Protein AF-A0A966FPT3-F1 (afdb_monomer)

Nearest PDB structures (foldseek):
  4me4-assembly1_B  TM=8.858E-01  e=1.947E-10  Persephonella marina EX-H1
  4r8z-assembly1_B  TM=8.891E-01  e=4.600E-09  Pseudomonas aeruginosa PAO1
  3tmc-assembly2_B  TM=8.245E-01  e=4.647E-06  Bdellovibrio bacteriovorus HD100
  5z7c-assembly1_A  TM=7.165E-01  e=2.087E-04  Vibrio cholerae O1 biovar El Tor str. N16961

Structure (mmCIF, N/CA/C/O backbone):
data_AF-A0A966FPT3-F1
#
_entry.id   AF-A0A966FPT3-F1
#
loop_
_atom_site.group_PDB
_atom_site.id
_atom_site.type_symbol
_atom_site.label_atom_id
_atom_site.label_alt_id
_atom_site.label_comp_id
_atom_site.label_asym_id
_atom_site.label_entity_id
_atom_site.label_seq_id
_atom_site.pdbx_PDB_ins_code
_atom_site.Cartn_x
_atom_site.Cartn_y
_atom_site.Cartn_z
_atom_site.occupancy
_atom_site.B_iso_or_equiv
_atom_site.auth_seq_id
_atom_site.auth_comp_id
_atom_site.auth_asym_id
_atom_site.auth_atom_id
_atom_site.pdbx_PDB_model_num
ATOM 1 N N . SER A 1 1 ? -42.191 -5.295 59.509 1.00 65.19 1 SER A N 1
ATOM 2 C CA . SER A 1 1 ? -43.176 -5.608 58.454 1.00 65.19 1 SER A CA 1
ATOM 3 C C . SER A 1 1 ? -42.427 -6.238 57.291 1.00 65.19 1 SER A C 1
ATOM 5 O O . SER A 1 1 ? -41.358 -5.714 56.989 1.00 65.19 1 SER A O 1
ATOM 7 N N . PRO A 1 2 ? -42.941 -7.311 56.663 1.00 69.31 2 PRO A N 1
ATOM 8 C CA . PRO A 1 2 ? -42.359 -7.920 55.457 1.00 69.31 2 PRO A CA 1
ATOM 9 C C . PRO A 1 2 ? -41.971 -6.881 54.392 1.00 69.31 2 PRO A C 1
ATOM 11 O O . PRO A 1 2 ? -40.894 -6.948 53.819 1.00 69.31 2 PRO A O 1
ATOM 14 N N . LEU A 1 3 ? -42.774 -5.818 54.273 1.00 69.00 3 LEU A N 1
ATOM 15 C CA . LEU A 1 3 ? -42.564 -4.699 53.352 1.00 69.00 3 LEU A CA 1
ATOM 16 C C . LEU A 1 3 ? -41.233 -3.940 53.546 1.00 69.00 3 LEU A C 1
ATOM 18 O O . LEU A 1 3 ? -40.660 -3.441 52.586 1.00 69.00 3 LEU A O 1
ATOM 22 N N . ILE A 1 4 ? -40.745 -3.830 54.788 1.00 70.69 4 ILE A N 1
ATOM 23 C CA . ILE A 1 4 ? -39.474 -3.147 55.105 1.00 70.69 4 ILE A CA 1
ATOM 24 C C . ILE A 1 4 ? -38.284 -4.055 54.754 1.00 70.69 4 ILE A C 1
ATOM 26 O O . ILE A 1 4 ? -37.237 -3.567 54.341 1.00 70.69 4 ILE A O 1
ATOM 30 N N . SER A 1 5 ? -38.456 -5.375 54.883 1.00 72.69 5 SER A N 1
ATOM 31 C CA . SER A 1 5 ? -37.445 -6.360 54.482 1.00 72.69 5 SER A CA 1
ATOM 32 C C . SER A 1 5 ? -37.239 -6.341 52.967 1.00 72.69 5 SER A C 1
ATOM 34 O O . SER A 1 5 ? -36.102 -6.248 52.515 1.00 72.69 5 SER A O 1
ATOM 36 N N . ASP A 1 6 ? -38.333 -6.323 52.198 1.00 79.44 6 ASP A N 1
ATOM 37 C CA . ASP A 1 6 ? -38.291 -6.259 50.731 1.00 79.44 6 ASP A CA 1
ATOM 38 C C . ASP A 1 6 ? -37.660 -4.951 50.224 1.00 79.44 6 ASP A C 1
ATOM 40 O O . ASP A 1 6 ? -36.920 -4.952 49.241 1.00 79.44 6 ASP A O 1
ATOM 44 N N . GLN A 1 7 ? -37.906 -3.822 50.903 1.00 83.31 7 GLN A N 1
ATOM 45 C CA . GLN A 1 7 ? -37.278 -2.539 50.559 1.00 83.31 7 GLN A CA 1
ATOM 46 C C . GLN A 1 7 ? -35.764 -2.534 50.800 1.00 83.31 7 GLN A C 1
ATOM 48 O O . GLN A 1 7 ? -35.026 -1.989 49.978 1.00 83.31 7 GLN A O 1
ATOM 53 N N . ASN A 1 8 ? -35.297 -3.147 51.890 1.00 87.88 8 ASN A N 1
ATOM 54 C CA . ASN A 1 8 ? -33.866 -3.254 52.178 1.00 87.88 8 ASN A CA 1
ATOM 55 C C . ASN A 1 8 ? -33.151 -4.151 51.158 1.00 87.88 8 ASN A C 1
ATOM 57 O O . ASN A 1 8 ? -32.086 -3.781 50.672 1.00 87.88 8 ASN A O 1
ATOM 61 N N . GLU A 1 9 ? -33.765 -5.271 50.768 1.00 89.62 9 GLU A N 1
ATOM 62 C CA . GLU A 1 9 ? -33.218 -6.152 49.729 1.00 89.62 9 GLU A CA 1
ATOM 63 C C . GLU A 1 9 ? -33.141 -5.442 48.363 1.00 89.62 9 GLU A C 1
ATOM 65 O O . GLU A 1 9 ? -32.174 -5.595 47.612 1.00 89.62 9 GLU A O 1
ATOM 70 N N . LEU A 1 10 ? -34.139 -4.610 48.039 1.00 91.44 10 LEU A N 1
ATOM 71 C CA . LEU A 1 10 ? -34.133 -3.807 46.815 1.00 91.44 10 LEU A CA 1
ATOM 72 C C . LEU A 1 10 ? -33.006 -2.760 46.821 1.00 91.44 10 LEU A C 1
ATOM 74 O O . LEU A 1 10 ? -32.342 -2.561 45.803 1.0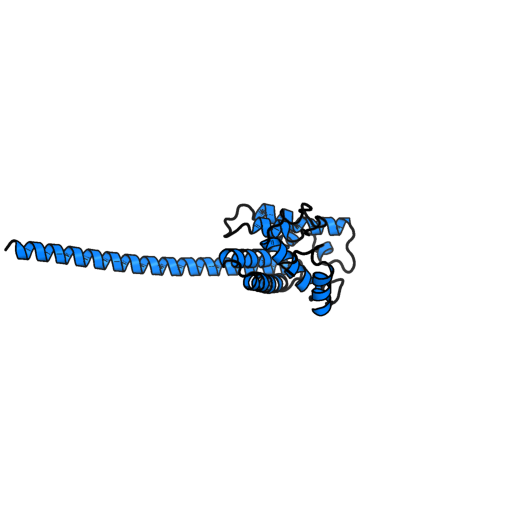0 91.44 10 LEU A O 1
ATOM 78 N N . LEU A 1 11 ? -32.782 -2.103 47.963 1.00 92.44 11 LEU A N 1
ATOM 79 C CA . LEU A 1 11 ? -31.702 -1.133 48.169 1.00 92.44 11 LEU A CA 1
ATOM 80 C C . LEU A 1 11 ? -30.317 -1.778 48.031 1.00 92.44 11 LEU A C 1
ATOM 82 O O . LEU A 1 11 ? -29.441 -1.199 47.388 1.00 92.44 11 LEU A O 1
ATOM 86 N N . GLU A 1 12 ? -30.121 -2.980 48.574 1.00 92.88 12 GLU A N 1
ATOM 87 C CA . GLU A 1 12 ? -28.879 -3.742 48.397 1.00 92.88 12 GLU A CA 1
ATOM 88 C C . GLU A 1 12 ? -28.622 -4.060 46.920 1.00 92.88 12 GLU A C 1
ATOM 90 O O . GLU A 1 12 ? -27.548 -3.743 46.406 1.00 92.88 12 GLU A O 1
ATOM 95 N N . LYS A 1 13 ? -29.630 -4.561 46.194 1.00 93.50 13 LYS A N 1
ATOM 96 C CA . LYS A 1 13 ? -29.523 -4.827 44.748 1.00 93.50 13 LYS A CA 1
ATOM 97 C C . LYS A 1 13 ? -29.207 -3.571 43.933 1.00 93.50 13 LYS A C 1
ATOM 99 O O . LYS A 1 13 ? -28.413 -3.637 42.995 1.00 93.50 13 LYS A O 1
ATOM 104 N N . ILE A 1 14 ? -29.804 -2.424 44.266 1.00 95.12 14 ILE A N 1
ATOM 105 C CA . ILE A 1 14 ? -29.500 -1.147 43.598 1.00 95.12 14 ILE A CA 1
ATOM 106 C C . ILE A 1 14 ? -28.035 -0.761 43.829 1.00 95.12 14 ILE A C 1
ATOM 108 O O . ILE A 1 14 ? -27.337 -0.450 42.864 1.00 95.12 14 ILE A O 1
ATOM 112 N N . ASN A 1 15 ? -27.541 -0.858 45.066 1.00 95.12 15 ASN A N 1
ATOM 113 C CA . ASN A 1 15 ? -26.142 -0.562 45.386 1.00 95.12 15 ASN A CA 1
ATOM 114 C C . ASN A 1 15 ? -25.166 -1.499 44.649 1.00 95.12 15 ASN A C 1
ATOM 116 O O . ASN A 1 15 ? -24.140 -1.049 44.131 1.00 95.12 15 ASN A O 1
ATOM 120 N N . GLU A 1 16 ? -25.485 -2.792 44.548 1.00 95.00 16 GLU A N 1
ATOM 121 C CA . GLU A 1 16 ? -24.691 -3.759 43.778 1.00 95.00 16 GLU A CA 1
ATOM 122 C C . GLU A 1 16 ? -24.651 -3.417 42.281 1.00 95.00 16 GLU A C 1
ATOM 124 O O . GLU A 1 16 ? -23.581 -3.446 41.659 1.00 95.00 16 GLU A O 1
ATOM 129 N N . LEU A 1 17 ? -25.795 -3.047 41.696 1.00 95.56 17 LEU A N 1
ATOM 130 C CA . LEU A 1 17 ? -25.889 -2.633 40.294 1.00 95.56 17 LEU A CA 1
ATOM 131 C C . LEU A 1 17 ? -25.111 -1.342 40.027 1.00 95.56 17 LEU A C 1
ATOM 133 O O . LEU A 1 17 ? -24.391 -1.257 39.029 1.00 95.56 17 LEU A O 1
ATOM 137 N N . GLU A 1 18 ? -25.200 -0.354 40.917 1.00 96.12 18 GLU A N 1
ATOM 138 C CA . GLU A 1 18 ? -24.423 0.883 40.821 1.00 96.12 18 GLU A CA 1
ATOM 139 C C . GLU A 1 18 ? -22.919 0.608 40.887 1.00 96.12 18 GLU A C 1
ATOM 141 O O . GLU A 1 18 ? -22.146 1.144 40.080 1.00 96.12 18 GLU A O 1
ATOM 146 N N . HIS A 1 19 ? -22.495 -0.278 41.792 1.00 95.31 19 HIS A N 1
ATOM 147 C CA . HIS A 1 19 ? -21.104 -0.698 41.896 1.00 95.31 19 HIS A CA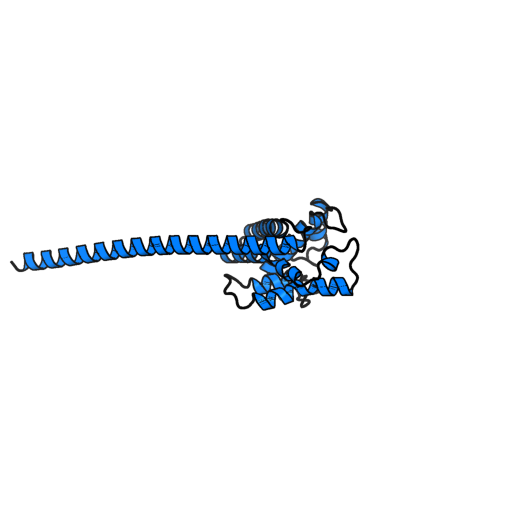 1
ATOM 148 C C . HIS A 1 19 ? -20.630 -1.404 40.615 1.00 95.31 19 HIS A C 1
ATOM 150 O O . HIS A 1 19 ? -19.574 -1.059 40.072 1.00 95.31 19 HIS A O 1
ATOM 156 N N . SER A 1 20 ? -21.428 -2.334 40.080 1.00 95.56 20 SER A N 1
ATOM 157 C CA . SER A 1 20 ? -21.146 -3.045 38.826 1.00 95.56 20 SER A CA 1
ATOM 158 C C . SER A 1 20 ? -21.045 -2.091 37.630 1.00 95.56 20 SER A C 1
ATOM 160 O O . SER A 1 20 ? -20.078 -2.139 36.865 1.00 95.56 20 SER A O 1
ATOM 162 N N . LEU A 1 21 ? -21.974 -1.139 37.508 1.00 96.50 21 LEU A N 1
ATOM 163 C CA . LEU A 1 21 ? -21.955 -0.126 36.453 1.00 96.50 21 LEU A CA 1
ATOM 164 C C . LEU A 1 21 ? -20.713 0.770 36.551 1.00 96.50 21 LEU A C 1
ATOM 166 O O . LEU A 1 21 ? -20.086 1.097 35.539 1.00 96.50 21 LEU A O 1
ATOM 170 N N . ASN A 1 22 ? -20.328 1.169 37.765 1.00 96.75 22 ASN A N 1
ATOM 171 C CA . ASN A 1 22 ? -19.125 1.966 37.982 1.00 96.75 22 ASN A CA 1
ATOM 172 C C . ASN A 1 22 ? -17.854 1.172 37.633 1.00 96.75 22 ASN A C 1
ATOM 174 O O . ASN A 1 22 ? -16.930 1.710 37.015 1.00 96.75 22 ASN A O 1
ATOM 178 N N . TYR A 1 23 ? -17.820 -0.123 37.957 1.00 95.75 23 TYR A N 1
ATOM 179 C CA . TYR A 1 23 ? -16.742 -1.028 37.562 1.00 95.75 23 TYR A CA 1
ATOM 180 C C . TYR A 1 23 ? -16.640 -1.167 36.034 1.00 95.75 23 TYR A C 1
ATOM 182 O O . TYR A 1 23 ? -15.559 -0.964 35.477 1.00 95.75 23 TYR A O 1
ATOM 190 N N . GLN A 1 24 ? -17.757 -1.387 35.332 1.00 96.69 24 GLN A N 1
ATOM 191 C CA . GLN A 1 24 ? -17.789 -1.435 33.864 1.00 96.69 24 GLN A CA 1
ATOM 192 C C . GLN A 1 24 ? -17.296 -0.130 33.226 1.00 96.69 24 GLN A C 1
ATOM 194 O O . GLN A 1 24 ? -16.513 -0.158 32.275 1.00 96.69 24 GLN A O 1
ATOM 199 N N . LYS A 1 25 ? -17.692 1.033 33.761 1.00 96.50 25 LYS A N 1
ATOM 200 C CA . LYS A 1 25 ? -17.202 2.340 33.286 1.00 96.50 25 LYS A CA 1
ATOM 201 C C . LYS A 1 25 ? -15.686 2.471 33.445 1.00 96.50 25 LYS A C 1
ATOM 203 O O . LYS A 1 25 ? -15.016 2.936 32.519 1.00 96.50 25 LYS A O 1
ATOM 208 N N . LYS A 1 26 ? -15.134 2.048 34.588 1.00 96.62 26 LYS A N 1
ATOM 209 C CA . LYS A 1 26 ? -13.681 2.035 34.828 1.00 96.62 26 LYS A CA 1
ATOM 210 C C . LYS A 1 26 ? -12.962 1.101 33.852 1.00 96.62 26 LYS A C 1
ATOM 212 O O . LYS A 1 26 ? -11.967 1.518 33.260 1.00 96.62 26 LYS A O 1
ATOM 217 N N . LEU A 1 27 ? -13.495 -0.100 33.624 1.00 96.81 27 LEU A N 1
ATOM 218 C CA . LEU A 1 27 ? -12.929 -1.076 32.691 1.00 96.81 27 LEU A CA 1
ATOM 219 C C . LEU A 1 27 ? -12.939 -0.559 31.246 1.00 96.81 27 LEU A C 1
ATOM 221 O O . LEU A 1 27 ? -11.908 -0.583 30.582 1.00 96.81 27 LEU A O 1
ATOM 225 N N . ASN A 1 28 ? -14.057 0.008 30.786 1.00 96.81 28 ASN A N 1
ATOM 226 C CA . ASN A 1 28 ? -14.166 0.606 29.451 1.00 96.81 28 ASN A CA 1
ATOM 227 C C . ASN A 1 28 ? -13.186 1.770 29.253 1.00 96.81 28 ASN A C 1
ATOM 229 O O . ASN A 1 28 ? -12.580 1.910 28.187 1.00 96.81 28 ASN A O 1
ATOM 233 N N . LYS A 1 29 ? -12.988 2.600 30.285 1.00 96.81 29 LYS A N 1
ATOM 234 C CA . LYS A 1 29 ? -11.997 3.681 30.251 1.00 96.81 29 LYS A CA 1
ATOM 235 C C . LYS A 1 29 ? -10.574 3.130 30.141 1.00 96.81 29 LYS A C 1
ATOM 237 O O . LYS A 1 29 ? -9.819 3.609 29.295 1.00 96.81 29 LYS A O 1
ATOM 242 N N . ALA A 1 30 ? -10.227 2.128 30.948 1.00 96.12 30 ALA A N 1
ATOM 243 C CA . ALA A 1 30 ? -8.916 1.483 30.913 1.00 96.12 30 ALA A CA 1
ATOM 244 C C . ALA A 1 30 ? -8.653 0.807 29.557 1.00 96.12 30 ALA A C 1
ATOM 246 O O . ALA A 1 30 ? -7.593 1.008 28.967 1.00 96.12 30 ALA A O 1
ATOM 247 N N . LEU A 1 31 ? -9.644 0.098 29.009 1.00 96.81 31 LEU A N 1
ATOM 248 C CA . LEU A 1 31 ? -9.568 -0.533 27.691 1.00 96.81 31 LEU A CA 1
ATOM 249 C C . LEU A 1 31 ? -9.338 0.501 26.582 1.00 96.81 31 LEU A C 1
ATOM 251 O O . LEU A 1 31 ? -8.460 0.329 25.739 1.00 96.81 31 LEU A O 1
ATOM 255 N N . LYS A 1 32 ? -10.073 1.620 26.607 1.00 96.06 32 LYS A N 1
ATOM 256 C CA . LYS A 1 32 ? -9.884 2.716 25.646 1.00 96.06 32 LYS A CA 1
ATOM 257 C C . LYS A 1 32 ? -8.472 3.299 25.722 1.00 96.06 32 LYS A C 1
ATOM 259 O O . LYS A 1 32 ? -7.856 3.526 24.683 1.00 96.06 32 LYS A O 1
ATOM 264 N N . GLN A 1 33 ? -7.954 3.529 26.928 1.00 95.88 33 GLN A N 1
ATOM 265 C CA . GLN A 1 33 ? -6.593 4.035 27.134 1.00 95.88 33 GLN A CA 1
ATOM 266 C C . GLN A 1 33 ? -5.535 3.036 26.652 1.00 95.88 33 GLN A C 1
ATOM 268 O O . GLN A 1 33 ? -4.576 3.433 25.991 1.00 95.88 33 GLN A O 1
ATOM 273 N N . HIS A 1 34 ? -5.731 1.746 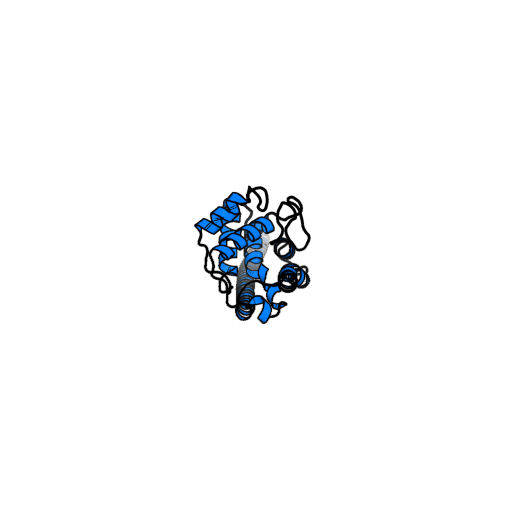26.925 1.00 95.25 34 HIS A N 1
ATOM 274 C CA . HIS A 1 34 ? -4.837 0.689 26.467 1.00 95.25 34 HIS A CA 1
ATOM 275 C C . HIS A 1 34 ? -4.816 0.591 24.935 1.00 95.25 34 HIS A C 1
ATOM 277 O O . HIS A 1 34 ? -3.745 0.625 24.336 1.00 95.25 34 HIS A O 1
ATOM 283 N N . ASN A 1 35 ? -5.982 0.606 24.284 1.00 92.56 35 ASN A N 1
ATOM 284 C CA . ASN A 1 35 ? -6.086 0.610 22.822 1.00 92.56 35 ASN A CA 1
ATOM 285 C C . ASN A 1 35 ? -5.432 1.850 22.192 1.00 92.56 35 ASN A C 1
ATOM 287 O O . ASN A 1 35 ? -4.754 1.748 21.170 1.00 92.56 35 ASN A O 1
ATOM 291 N N . GLN A 1 36 ? -5.582 3.028 22.809 1.00 94.19 36 GLN A N 1
ATOM 292 C CA . GLN A 1 36 ? -4.890 4.245 22.370 1.00 94.19 36 GLN A CA 1
ATOM 293 C C . GLN A 1 36 ? -3.368 4.119 22.498 1.00 94.19 36 GLN A C 1
ATOM 295 O O . GLN A 1 36 ? -2.636 4.557 21.609 1.00 94.19 36 GLN A O 1
ATOM 300 N N . HIS A 1 37 ? -2.890 3.517 23.589 1.00 94.50 37 HIS A N 1
ATOM 301 C CA . HIS A 1 37 ? -1.472 3.257 23.788 1.00 94.50 37 HIS A CA 1
ATOM 302 C C . HIS A 1 37 ? -0.928 2.277 22.740 1.00 94.50 37 HIS A C 1
ATOM 304 O O . HIS A 1 37 ? 0.069 2.592 22.095 1.00 94.50 37 HIS A O 1
ATOM 310 N N . LEU A 1 38 ? -1.616 1.154 22.501 1.00 92.12 38 LEU A N 1
ATOM 311 C CA . LEU A 1 38 ? -1.255 0.177 21.469 1.00 92.12 38 LEU A CA 1
ATOM 312 C C . LEU A 1 38 ? -1.183 0.818 20.083 1.00 92.12 38 LEU A C 1
ATOM 314 O O . LEU A 1 38 ? -0.170 0.675 19.400 1.00 92.12 38 LEU A O 1
ATOM 318 N N . LYS A 1 39 ? -2.199 1.606 19.702 1.00 89.06 39 LYS A N 1
ATOM 319 C CA . LYS A 1 39 ? -2.197 2.341 18.430 1.00 89.06 39 LYS A CA 1
ATOM 320 C C . LYS A 1 39 ? -0.980 3.259 18.320 1.00 89.06 39 LYS A C 1
ATOM 322 O O . LYS A 1 39 ? -0.283 3.242 17.314 1.00 89.06 39 LYS A O 1
ATOM 327 N N . LYS A 1 40 ? -0.683 4.038 19.363 1.00 92.62 40 LYS A N 1
ATOM 328 C CA . LYS A 1 40 ? 0.467 4.955 19.368 1.00 92.62 40 LYS A CA 1
ATOM 329 C C . LYS A 1 40 ? 1.803 4.217 19.266 1.00 92.62 40 LYS A C 1
ATOM 331 O O . LYS A 1 40 ? 2.718 4.712 18.611 1.00 92.62 40 LYS A O 1
ATOM 336 N N . THR A 1 41 ? 1.927 3.068 19.921 1.00 94.25 41 THR A N 1
ATOM 337 C CA . THR A 1 41 ? 3.122 2.225 19.840 1.00 94.25 41 THR A CA 1
ATOM 338 C C . THR A 1 41 ? 3.284 1.649 18.437 1.00 94.25 41 THR A C 1
ATOM 340 O O . THR A 1 41 ? 4.373 1.751 17.885 1.00 94.25 41 THR A O 1
ATOM 343 N N . LEU A 1 42 ? 2.207 1.160 17.815 1.00 89.19 42 LEU A N 1
ATOM 344 C CA . LEU A 1 42 ? 2.232 0.677 16.433 1.00 89.19 42 LEU A CA 1
ATOM 345 C C . LEU A 1 42 ? 2.668 1.771 15.446 1.00 89.19 42 LEU A C 1
ATOM 347 O O . LEU A 1 42 ? 3.588 1.546 14.666 1.00 89.19 42 LEU A O 1
ATOM 351 N N . GLU A 1 43 ? 2.086 2.973 15.527 1.00 91.19 43 GLU A N 1
ATOM 352 C CA . GLU A 1 43 ? 2.483 4.106 14.671 1.00 91.19 43 GLU A CA 1
ATOM 353 C C . GLU A 1 43 ? 3.968 4.459 14.837 1.00 91.19 43 GLU A C 1
ATOM 355 O O . GLU A 1 43 ? 4.665 4.745 13.865 1.00 91.19 43 GLU A O 1
ATOM 360 N N . ARG A 1 44 ? 4.486 4.415 16.071 1.00 93.50 44 ARG A N 1
ATOM 361 C CA . ARG A 1 44 ? 5.911 4.660 16.342 1.00 93.50 44 ARG A CA 1
ATOM 362 C C . ARG A 1 44 ? 6.799 3.570 15.756 1.00 93.50 44 ARG A C 1
ATOM 364 O O . ARG A 1 44 ? 7.848 3.896 15.210 1.00 93.50 44 ARG A O 1
ATOM 371 N N . THR A 1 45 ? 6.387 2.310 15.846 1.00 92.31 45 THR A N 1
ATOM 372 C CA . THR A 1 45 ? 7.108 1.185 15.243 1.00 92.31 45 THR A CA 1
ATOM 373 C C . THR A 1 45 ? 7.162 1.327 13.725 1.00 92.31 45 THR A C 1
ATOM 375 O O . THR A 1 45 ? 8.248 1.243 13.157 1.00 92.31 45 THR A O 1
ATOM 378 N N . ILE A 1 46 ? 6.033 1.637 13.076 1.00 91.06 46 ILE A N 1
ATOM 379 C CA . ILE A 1 46 ? 5.979 1.902 11.630 1.00 91.06 46 ILE A CA 1
ATOM 380 C C . ILE A 1 46 ? 6.914 3.061 11.266 1.00 91.06 46 ILE A C 1
ATOM 382 O O . ILE A 1 46 ? 7.732 2.933 10.360 1.00 91.06 46 ILE A O 1
ATOM 386 N N . ALA A 1 47 ? 6.871 4.167 12.014 1.00 91.38 47 ALA A N 1
ATOM 387 C CA . ALA A 1 47 ? 7.749 5.310 11.770 1.00 91.38 47 ALA A CA 1
ATOM 388 C C . ALA A 1 47 ? 9.244 4.960 11.892 1.00 91.38 47 ALA A C 1
ATOM 390 O O . ALA A 1 47 ? 10.061 5.488 11.142 1.00 91.38 47 ALA A O 1
ATOM 391 N N . ILE A 1 48 ? 9.619 4.074 12.819 1.00 92.06 48 ILE A N 1
ATOM 392 C CA . ILE A 1 48 ? 11.000 3.585 12.942 1.00 92.06 48 ILE A CA 1
ATOM 393 C C . ILE A 1 48 ? 11.373 2.713 11.741 1.00 92.06 48 ILE A C 1
ATOM 395 O O . ILE A 1 48 ? 12.454 2.888 11.187 1.00 92.06 48 ILE A O 1
ATOM 399 N N . MET A 1 49 ? 10.491 1.808 11.317 1.00 90.38 49 MET A N 1
ATOM 400 C CA . MET A 1 49 ? 10.736 0.957 10.152 1.00 90.38 49 MET A CA 1
ATOM 401 C C . MET A 1 49 ? 10.958 1.778 8.875 1.00 90.38 49 MET A C 1
ATOM 403 O O . MET A 1 49 ? 11.899 1.504 8.133 1.00 90.38 49 MET A O 1
ATOM 407 N N . ILE A 1 50 ? 10.152 2.826 8.670 1.00 90.94 50 ILE A N 1
ATOM 408 C CA . ILE A 1 50 ? 10.324 3.778 7.564 1.00 90.94 50 ILE A CA 1
ATOM 409 C C . ILE A 1 50 ? 11.709 4.420 7.632 1.00 90.94 50 ILE A C 1
ATOM 411 O O . ILE A 1 50 ? 12.449 4.371 6.657 1.00 90.9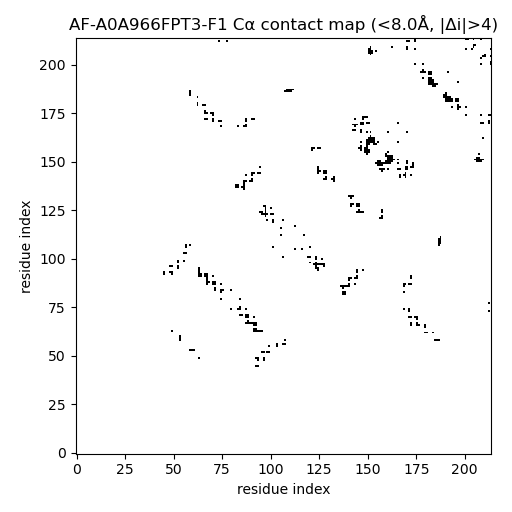4 50 ILE A O 1
ATOM 415 N N . LYS A 1 51 ? 12.107 4.945 8.797 1.00 89.94 51 LYS A N 1
ATOM 416 C CA . LYS A 1 51 ? 13.432 5.563 8.967 1.00 89.94 51 LYS A CA 1
ATOM 417 C C . LYS A 1 51 ? 14.577 4.598 8.665 1.00 89.94 51 LYS A C 1
ATOM 419 O O . LYS A 1 51 ? 15.567 5.005 8.070 1.00 89.94 51 LYS A O 1
ATOM 424 N N . ILE A 1 52 ? 14.459 3.331 9.064 1.00 89.56 52 ILE A N 1
ATOM 425 C CA . ILE A 1 52 ? 15.474 2.308 8.770 1.00 89.56 52 ILE A CA 1
ATOM 426 C C . ILE A 1 52 ? 15.566 2.053 7.260 1.00 89.56 52 ILE A C 1
ATOM 428 O O . ILE A 1 52 ? 16.672 1.947 6.731 1.00 89.56 52 ILE A O 1
ATOM 432 N N . ALA A 1 53 ? 14.431 1.981 6.560 1.00 87.75 53 ALA A N 1
ATOM 433 C CA . ALA A 1 53 ? 14.414 1.839 5.106 1.00 87.75 53 ALA A CA 1
ATOM 434 C C . ALA A 1 53 ? 15.041 3.064 4.411 1.00 87.75 53 ALA A C 1
ATOM 436 O O . ALA A 1 53 ? 15.915 2.906 3.561 1.00 87.75 53 ALA A O 1
ATOM 437 N N . GLU A 1 54 ? 14.686 4.275 4.844 1.00 87.81 54 GLU A N 1
ATOM 438 C CA . GLU A 1 54 ? 15.239 5.538 4.331 1.00 87.81 54 GLU A CA 1
ATOM 439 C C . GLU A 1 54 ? 16.748 5.674 4.583 1.00 87.81 54 GLU A C 1
ATOM 441 O O . GLU A 1 54 ? 17.466 6.229 3.759 1.00 87.81 54 GLU A O 1
ATOM 446 N N . MET A 1 55 ? 17.274 5.140 5.692 1.00 86.25 55 MET A N 1
ATOM 447 C CA . MET A 1 55 ? 18.724 5.107 5.931 1.00 86.25 55 MET A CA 1
ATOM 448 C C . MET A 1 55 ? 19.469 4.267 4.887 1.00 86.25 55 MET A C 1
ATOM 450 O O . MET A 1 55 ? 20.643 4.524 4.620 1.00 86.25 55 MET A O 1
ATOM 454 N N . LYS A 1 56 ? 18.809 3.255 4.315 1.00 85.00 56 LYS A N 1
ATOM 455 C CA . LYS A 1 56 ? 19.383 2.375 3.293 1.00 85.00 56 LYS A CA 1
ATOM 456 C C . LYS A 1 56 ? 19.209 2.928 1.874 1.00 85.00 56 LYS A C 1
ATOM 458 O O . LYS A 1 56 ? 20.089 2.727 1.034 1.00 85.00 56 LYS A O 1
ATOM 463 N N . ASP A 1 57 ? 18.124 3.660 1.639 1.00 83.00 57 ASP A N 1
ATOM 464 C CA . ASP A 1 57 ? 17.845 4.394 0.402 1.00 83.00 57 ASP A CA 1
ATOM 465 C C . ASP A 1 57 ? 17.515 5.871 0.710 1.00 83.00 57 ASP A C 1
ATOM 467 O O . ASP A 1 57 ? 16.339 6.251 0.786 1.00 83.00 57 ASP A O 1
ATOM 471 N N . PRO A 1 58 ? 18.539 6.732 0.882 1.00 76.88 58 PRO A N 1
ATOM 472 C CA . PRO A 1 58 ? 18.351 8.135 1.258 1.00 76.88 58 PRO A CA 1
ATOM 473 C C . PRO A 1 58 ? 17.539 8.962 0.255 1.00 76.88 58 PRO A C 1
ATOM 475 O O . PRO A 1 58 ? 17.068 10.049 0.586 1.00 76.88 58 PRO A O 1
ATOM 478 N N . TYR A 1 59 ? 17.350 8.473 -0.972 1.00 73.19 59 TYR A N 1
ATOM 479 C CA . TYR A 1 59 ? 16.549 9.156 -1.986 1.00 73.19 59 TYR A CA 1
ATOM 480 C C . TYR A 1 59 ? 15.044 8.973 -1.772 1.00 73.19 59 TYR A C 1
ATOM 482 O O . TYR A 1 59 ? 14.246 9.691 -2.373 1.00 73.19 59 TYR A O 1
ATOM 490 N N . THR A 1 60 ? 14.646 8.061 -0.883 1.00 77.75 60 THR A N 1
ATOM 491 C CA . THR A 1 60 ? 13.243 7.795 -0.541 1.00 77.75 60 THR A CA 1
ATOM 492 C C . THR A 1 60 ? 12.774 8.520 0.722 1.00 77.75 60 THR A C 1
ATOM 494 O O . THR A 1 60 ? 11.693 8.236 1.230 1.00 77.75 60 THR A O 1
ATOM 497 N N . VAL A 1 61 ? 13.523 9.506 1.229 1.00 83.50 61 VAL A N 1
ATOM 498 C CA . VAL A 1 61 ? 13.117 10.249 2.435 1.00 83.50 61 VAL A CA 1
ATOM 499 C C . VAL A 1 61 ? 11.740 10.909 2.252 1.00 83.50 61 VAL A C 1
ATOM 501 O O . VAL A 1 61 ? 11.491 11.725 1.354 1.00 83.50 61 VAL A O 1
ATOM 504 N N . GLY A 1 62 ? 10.809 10.532 3.124 1.00 87.38 62 GLY A N 1
ATOM 505 C CA . GLY A 1 62 ? 9.413 10.953 3.120 1.00 87.38 62 GLY A CA 1
ATOM 506 C C . GLY A 1 62 ? 8.569 10.390 1.970 1.00 87.38 62 GLY A C 1
ATOM 507 O O . GLY A 1 62 ? 7.383 10.710 1.911 1.00 87.38 62 GLY A O 1
ATOM 508 N N . HIS A 1 63 ? 9.135 9.564 1.083 1.00 91.56 63 HIS A N 1
ATOM 509 C CA . HIS A 1 63 ? 8.441 8.950 -0.057 1.00 91.56 63 HIS A CA 1
ATOM 510 C C . HIS A 1 63 ? 7.229 8.148 0.421 1.00 91.56 63 HIS A C 1
ATOM 512 O O . HIS A 1 63 ? 6.098 8.453 0.052 1.00 91.56 63 HIS A O 1
ATOM 518 N N . GLN A 1 64 ? 7.448 7.217 1.353 1.00 93.62 64 GLN A N 1
ATOM 519 C CA . GLN A 1 64 ? 6.396 6.360 1.910 1.00 93.62 64 GLN A CA 1
ATOM 520 C C . GLN A 1 64 ? 5.228 7.168 2.503 1.00 93.62 64 GLN A C 1
ATOM 522 O O . GLN A 1 64 ? 4.057 6.831 2.328 1.00 93.62 64 GLN A O 1
ATOM 527 N N . VAL A 1 65 ? 5.537 8.280 3.180 1.00 94.69 65 VAL A N 1
ATOM 528 C CA . VAL A 1 65 ? 4.526 9.163 3.778 1.00 94.69 65 VAL A CA 1
ATOM 529 C C . VAL A 1 65 ? 3.708 9.872 2.699 1.00 94.69 65 VAL A C 1
ATOM 531 O O . VAL A 1 65 ? 2.484 9.921 2.808 1.00 94.69 65 VAL A O 1
ATOM 534 N N . ARG A 1 66 ? 4.354 10.390 1.647 1.00 95.19 66 ARG A N 1
ATOM 535 C CA . ARG A 1 66 ? 3.674 11.080 0.540 1.00 95.19 66 ARG A CA 1
ATOM 536 C C . ARG A 1 66 ? 2.824 10.120 -0.296 1.00 95.19 66 ARG A C 1
ATOM 538 O O . ARG A 1 66 ? 1.678 10.455 -0.591 1.00 95.19 66 ARG A O 1
ATOM 545 N N . VAL A 1 67 ? 3.321 8.911 -0.578 1.00 97.06 67 VAL A N 1
ATOM 546 C CA . VAL A 1 67 ? 2.537 7.842 -1.225 1.00 97.06 67 VAL A CA 1
ATOM 547 C C . VAL A 1 67 ? 1.309 7.505 -0.384 1.00 97.06 67 VAL A C 1
ATOM 549 O O . VAL A 1 67 ? 0.198 7.486 -0.903 1.00 97.06 67 VAL A O 1
ATOM 552 N N . SER A 1 68 ? 1.472 7.320 0.930 1.00 97.75 68 SER A N 1
ATOM 553 C CA . SER A 1 68 ? 0.354 7.021 1.833 1.00 97.75 68 SER A CA 1
ATOM 554 C C . SER A 1 68 ? -0.693 8.135 1.880 1.00 97.75 68 SER A C 1
ATOM 556 O O . SER A 1 68 ? -1.892 7.855 1.836 1.00 97.75 68 SER A O 1
ATOM 558 N N . GLN A 1 69 ? -0.272 9.402 1.909 1.00 97.81 69 GLN A N 1
ATOM 559 C CA . GLN A 1 69 ? -1.186 10.547 1.854 1.00 97.81 69 GLN A CA 1
ATOM 560 C C . GLN A 1 69 ? -1.992 10.575 0.551 1.00 97.81 69 GLN A C 1
ATOM 562 O O . GLN A 1 69 ? -3.213 10.737 0.599 1.00 97.81 69 GLN A O 1
ATOM 567 N N . LEU A 1 70 ? -1.327 10.381 -0.592 1.00 97.94 70 LEU A N 1
ATOM 568 C CA . LEU A 1 70 ? -1.973 10.372 -1.902 1.00 97.94 70 LEU A CA 1
ATOM 569 C C . LEU A 1 70 ? -2.925 9.178 -2.054 1.00 97.94 70 LEU A C 1
ATOM 571 O O . LEU A 1 70 ? -4.097 9.373 -2.366 1.00 97.94 70 LEU A O 1
ATOM 575 N N . ALA A 1 71 ? -2.471 7.967 -1.733 1.00 98.50 71 ALA A N 1
ATOM 576 C CA . ALA A 1 71 ? -3.281 6.750 -1.791 1.00 98.50 71 ALA A CA 1
ATOM 577 C C . ALA A 1 71 ? -4.525 6.843 -0.890 1.00 98.50 71 ALA A C 1
ATOM 579 O O . ALA A 1 71 ? -5.631 6.485 -1.292 1.00 98.50 71 ALA A O 1
ATOM 580 N N . THR A 1 72 ? -4.373 7.404 0.314 1.00 98.44 72 THR A N 1
ATOM 581 C CA . THR A 1 72 ? -5.491 7.654 1.237 1.00 98.44 72 THR A CA 1
ATOM 582 C C . THR A 1 72 ? -6.483 8.667 0.660 1.00 98.44 72 THR A C 1
ATOM 584 O O . THR A 1 72 ? -7.692 8.511 0.832 1.00 98.44 72 THR A O 1
ATOM 587 N N . ALA A 1 73 ? -6.000 9.718 -0.010 1.00 98.44 73 ALA A N 1
ATOM 588 C CA . ALA A 1 73 ? -6.860 10.717 -0.639 1.00 98.44 73 ALA A CA 1
ATOM 589 C C . ALA A 1 73 ? -7.658 10.129 -1.814 1.00 98.44 73 ALA A C 1
ATOM 591 O O . ALA A 1 73 ? -8.860 10.383 -1.902 1.00 98.44 73 ALA A O 1
ATOM 592 N N . ILE A 1 74 ? -7.019 9.308 -2.655 1.00 98.25 74 ILE A N 1
ATOM 593 C CA . ILE A 1 74 ? -7.672 8.567 -3.745 1.00 98.25 74 ILE A CA 1
ATOM 594 C C . ILE A 1 74 ? -8.760 7.651 -3.167 1.00 98.25 74 ILE A C 1
ATOM 596 O O . ILE A 1 74 ? -9.935 7.805 -3.490 1.00 98.25 74 ILE A O 1
ATOM 600 N N . ALA A 1 75 ? -8.407 6.794 -2.205 1.00 98.25 75 ALA A N 1
ATOM 601 C CA . ALA A 1 75 ? -9.336 5.855 -1.572 1.00 98.25 75 ALA A CA 1
ATOM 602 C C . ALA A 1 75 ? -10.578 6.533 -0.967 1.00 98.25 75 ALA A C 1
ATOM 604 O O . ALA A 1 75 ? -11.694 6.021 -1.075 1.00 98.25 75 ALA A O 1
ATOM 605 N N . LYS A 1 76 ? -10.395 7.700 -0.336 1.00 98.25 76 LYS A N 1
ATOM 606 C CA . LYS A 1 76 ? -11.501 8.489 0.223 1.00 98.25 76 LYS A CA 1
ATOM 607 C C . LYS A 1 76 ? -12.393 9.088 -0.859 1.00 98.25 76 LYS A C 1
ATOM 609 O O . LYS A 1 76 ? -13.607 9.080 -0.692 1.00 98.25 76 LYS A O 1
ATOM 614 N N . ARG A 1 77 ? -11.823 9.584 -1.962 1.00 98.06 77 ARG A N 1
ATOM 615 C CA . ARG A 1 77 ? -12.602 10.087 -3.108 1.00 98.06 77 ARG A CA 1
ATOM 616 C C . ARG A 1 77 ? -13.423 8.985 -3.775 1.00 98.06 77 ARG A C 1
ATOM 618 O O . ARG A 1 77 ? -14.542 9.246 -4.196 1.00 98.06 77 ARG A O 1
ATOM 625 N N . MET A 1 78 ? -12.906 7.759 -3.777 1.00 98.06 78 MET A N 1
ATOM 626 C CA . MET A 1 78 ? -13.612 6.560 -4.242 1.00 98.06 78 MET A CA 1
ATOM 627 C C . MET A 1 78 ? -14.650 6.024 -3.235 1.00 98.06 78 MET A C 1
ATOM 629 O O . MET A 1 78 ? -15.245 4.977 -3.467 1.00 98.06 78 MET A O 1
ATOM 633 N N . ASN A 1 79 ? -14.883 6.712 -2.107 1.00 98.06 79 ASN A N 1
ATOM 634 C CA . ASN A 1 79 ? -15.835 6.318 -1.059 1.00 98.06 79 ASN A CA 1
ATOM 635 C C . ASN A 1 79 ? -15.586 4.914 -0.471 1.00 98.06 79 ASN A C 1
ATOM 637 O O . ASN A 1 79 ? -16.525 4.209 -0.090 1.00 98.06 79 ASN A O 1
ATOM 641 N N . LEU A 1 80 ? -14.320 4.494 -0.370 1.00 97.31 80 LEU A N 1
ATOM 642 C CA . LEU A 1 80 ? -13.979 3.228 0.278 1.00 97.31 80 LEU A CA 1
ATOM 643 C C . LEU A 1 80 ? -14.231 3.286 1.791 1.00 97.31 80 LEU A C 1
ATOM 645 O O . LEU A 1 80 ? -14.156 4.338 2.424 1.00 97.31 80 LEU A O 1
ATOM 649 N N . SER A 1 81 ? -14.500 2.125 2.395 1.00 96.56 81 SER A N 1
ATOM 650 C CA . SER A 1 81 ? -14.723 2.036 3.840 1.00 96.56 81 SER A CA 1
ATOM 651 C C . SER A 1 81 ? -13.472 2.419 4.635 1.00 96.56 81 SER A C 1
ATOM 653 O O . SER A 1 81 ? -12.349 2.134 4.218 1.00 96.56 81 SER A O 1
ATOM 655 N N . GLU A 1 82 ? -13.653 2.967 5.841 1.00 95.00 82 GLU A N 1
ATOM 656 C CA . GLU A 1 82 ? -12.547 3.333 6.745 1.00 95.00 82 GLU A CA 1
ATOM 657 C C . GLU A 1 82 ? -11.548 2.185 6.964 1.00 95.00 82 GLU A C 1
ATOM 659 O O . GLU A 1 82 ? -10.341 2.398 7.056 1.00 95.00 82 GLU A O 1
ATOM 664 N N . LYS A 1 83 ? -12.034 0.937 6.973 1.00 93.75 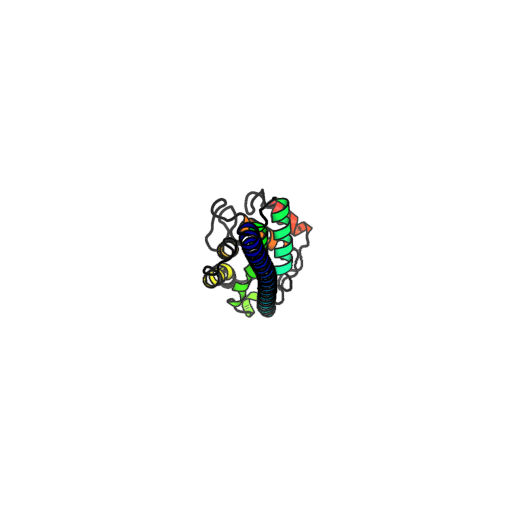83 LYS A N 1
ATOM 665 C CA . LYS A 1 83 ? -11.192 -0.258 7.102 1.00 93.75 83 LYS A CA 1
ATOM 666 C C . LYS A 1 83 ? -10.255 -0.451 5.898 1.00 93.75 83 LYS A C 1
ATOM 668 O O . LYS A 1 83 ? -9.092 -0.816 6.078 1.00 93.75 83 LYS A O 1
ATOM 673 N N . LYS A 1 84 ? -10.750 -0.212 4.678 1.00 96.31 84 LYS A N 1
ATOM 674 C CA . LYS A 1 84 ? -9.948 -0.262 3.445 1.00 96.31 84 LYS A CA 1
ATOM 675 C C . LYS A 1 84 ? -8.981 0.910 3.371 1.00 96.31 84 LYS A C 1
ATOM 677 O O . LYS A 1 84 ? -7.804 0.696 3.106 1.00 96.31 84 LYS A O 1
ATOM 682 N N . VAL A 1 85 ? -9.455 2.116 3.685 1.00 97.38 85 VAL A N 1
ATOM 683 C CA . VAL A 1 85 ? -8.632 3.332 3.738 1.00 97.38 85 VAL A CA 1
ATOM 684 C C . VAL A 1 85 ? -7.451 3.147 4.694 1.00 97.38 85 VAL A C 1
ATOM 686 O O . VAL A 1 85 ? -6.317 3.442 4.327 1.00 97.38 85 VAL A O 1
ATOM 689 N N . GLU A 1 86 ? -7.682 2.591 5.884 1.00 94.88 86 GLU A N 1
ATOM 690 C CA . GLU A 1 86 ? -6.609 2.314 6.845 1.00 94.88 86 GLU A CA 1
ATOM 691 C C . GLU A 1 86 ? -5.624 1.249 6.342 1.00 94.88 86 GLU A C 1
ATOM 693 O O . GLU A 1 86 ? -4.419 1.367 6.554 1.00 94.88 86 GLU A O 1
ATOM 698 N N . SER A 1 87 ? -6.112 0.231 5.631 1.00 95.00 87 SER A N 1
ATOM 699 C CA . SER A 1 87 ? -5.253 -0.819 5.067 1.00 95.00 87 SER A CA 1
ATOM 700 C C . SER A 1 87 ? -4.375 -0.284 3.934 1.00 95.00 87 SER A C 1
ATOM 702 O O . SER A 1 87 ? -3.184 -0.582 3.905 1.00 95.00 87 SER A O 1
ATOM 704 N N . ILE A 1 88 ? -4.928 0.568 3.064 1.00 97.75 88 ILE A N 1
ATOM 705 C CA . ILE A 1 88 ? -4.179 1.314 2.042 1.00 97.75 88 ILE A CA 1
ATOM 706 C C . ILE A 1 88 ? -3.134 2.203 2.713 1.00 97.75 88 ILE A C 1
ATOM 708 O O . ILE A 1 88 ? -1.964 2.139 2.353 1.00 97.75 88 ILE A O 1
ATOM 712 N N . ARG A 1 89 ? -3.521 2.973 3.740 1.00 97.00 89 ARG A N 1
ATOM 713 C CA . ARG A 1 89 ? -2.600 3.854 4.468 1.00 97.00 89 ARG A CA 1
ATOM 714 C C . ARG A 1 89 ? -1.401 3.079 5.010 1.00 97.00 89 ARG A C 1
ATOM 716 O O . ARG A 1 89 ? -0.269 3.510 4.794 1.00 97.00 89 ARG A O 1
ATOM 723 N N . ILE A 1 90 ? -1.649 1.966 5.705 1.00 95.06 90 ILE A N 1
ATOM 724 C CA . ILE A 1 90 ? -0.598 1.118 6.279 1.00 95.06 90 ILE A CA 1
ATOM 725 C C . ILE A 1 90 ? 0.250 0.510 5.165 1.00 95.06 90 ILE A C 1
ATOM 727 O O . ILE A 1 90 ? 1.464 0.660 5.213 1.00 95.06 90 ILE A O 1
ATOM 731 N N . ALA A 1 91 ? -0.362 -0.117 4.156 1.00 96.62 91 ALA A N 1
ATOM 732 C CA . ALA A 1 91 ? 0.358 -0.746 3.052 1.00 96.62 91 ALA A CA 1
ATOM 733 C C . ALA A 1 91 ? 1.270 0.251 2.325 1.00 96.62 91 ALA A C 1
ATOM 735 O O . ALA A 1 91 ? 2.451 -0.025 2.149 1.00 96.62 91 ALA A O 1
ATOM 736 N N . SER A 1 92 ? 0.770 1.444 1.995 1.00 97.19 92 SER A N 1
ATOM 737 C CA . SER A 1 92 ? 1.560 2.506 1.368 1.00 97.19 92 SER A CA 1
ATOM 738 C C . SER A 1 92 ? 2.718 3.005 2.228 1.00 97.19 92 SER A C 1
ATOM 740 O O . SER A 1 92 ? 3.735 3.400 1.673 1.00 97.19 92 SER A O 1
ATOM 742 N N . LEU A 1 93 ? 2.591 3.005 3.560 1.00 95.62 93 LEU A N 1
ATOM 743 C CA . LEU A 1 93 ? 3.676 3.428 4.456 1.00 95.62 93 LEU A CA 1
ATOM 744 C C . LEU A 1 93 ? 4.848 2.446 4.480 1.00 95.62 93 LEU A C 1
ATOM 746 O O . LEU A 1 93 ? 5.942 2.828 4.888 1.00 95.62 93 LEU A O 1
ATOM 750 N N . ILE A 1 94 ? 4.606 1.184 4.127 1.00 94.62 94 ILE A N 1
ATOM 751 C CA . ILE A 1 94 ? 5.581 0.110 4.314 1.00 94.62 94 ILE A CA 1
ATOM 752 C C . ILE A 1 94 ? 5.878 -0.678 3.034 1.00 94.62 94 ILE A C 1
ATOM 754 O O . ILE A 1 94 ? 6.630 -1.649 3.100 1.00 94.62 94 ILE A O 1
ATOM 758 N N . HIS A 1 95 ? 5.311 -0.297 1.885 1.00 95.94 95 HIS A N 1
ATOM 759 C CA . HIS A 1 95 ? 5.354 -1.098 0.655 1.00 95.94 95 HIS A CA 1
ATOM 760 C C . HIS A 1 95 ? 6.781 -1.417 0.198 1.00 95.94 95 HIS A C 1
ATOM 762 O O . HIS A 1 95 ? 7.069 -2.540 -0.213 1.00 95.94 95 HIS A O 1
ATOM 768 N N . ASP A 1 96 ? 7.692 -0.464 0.380 1.00 94.81 96 ASP A N 1
ATOM 769 C CA . ASP A 1 96 ? 9.080 -0.570 -0.060 1.00 94.81 96 ASP A CA 1
ATOM 770 C C . ASP A 1 96 ? 10.049 -1.089 1.002 1.00 94.81 96 ASP A C 1
ATOM 772 O O . ASP A 1 96 ? 11.243 -1.210 0.719 1.00 94.81 96 ASP A O 1
ATOM 776 N N . ILE A 1 97 ? 9.597 -1.427 2.218 1.00 94.12 97 ILE A N 1
ATOM 777 C CA . ILE A 1 97 ? 10.512 -1.901 3.274 1.00 94.12 97 ILE A CA 1
ATOM 778 C C . ILE A 1 97 ? 11.326 -3.105 2.795 1.00 94.12 97 ILE A C 1
ATOM 780 O O . ILE A 1 97 ? 12.491 -3.238 3.160 1.00 94.12 97 ILE A O 1
ATOM 784 N N . GLY A 1 98 ? 10.776 -3.942 1.913 1.00 94.06 98 GLY A N 1
ATOM 785 C CA . GLY A 1 98 ? 11.501 -5.062 1.313 1.00 94.06 98 GLY A CA 1
ATOM 786 C C . GLY A 1 98 ? 12.819 -4.683 0.631 1.00 94.06 98 GLY A C 1
ATOM 787 O O . GLY A 1 98 ? 13.709 -5.533 0.532 1.00 94.06 98 GLY A O 1
ATOM 788 N N . LYS A 1 99 ? 12.999 -3.422 0.205 1.00 93.00 99 LYS A N 1
ATOM 789 C CA . LYS A 1 99 ? 14.243 -2.931 -0.410 1.00 93.00 99 LYS A CA 1
ATOM 790 C C . LYS A 1 99 ? 15.435 -3.029 0.538 1.00 93.00 99 LYS A C 1
ATOM 792 O O . LYS A 1 99 ? 16.566 -3.082 0.068 1.00 93.00 99 LYS A O 1
ATOM 797 N N . VAL A 1 100 ? 15.223 -3.194 1.849 1.00 91.19 100 VAL A N 1
ATOM 798 C CA . VAL A 1 100 ? 16.311 -3.492 2.798 1.00 91.19 100 VAL A CA 1
ATOM 799 C C . VAL A 1 100 ? 17.065 -4.788 2.481 1.00 91.19 100 VAL A C 1
ATOM 801 O O . VAL A 1 100 ? 18.182 -4.964 2.961 1.00 91.19 100 VAL A O 1
ATOM 804 N N . SER A 1 101 ? 16.499 -5.683 1.671 1.00 91.50 101 SER A N 1
ATOM 805 C CA . SER A 1 101 ? 17.175 -6.891 1.178 1.00 91.50 101 SER A CA 1
ATOM 806 C C . SER A 1 101 ? 18.099 -6.644 -0.022 1.00 91.50 101 SER A C 1
ATOM 808 O O . SER A 1 101 ? 18.970 -7.464 -0.303 1.00 91.50 101 SER A O 1
ATOM 810 N N . VAL A 1 102 ? 17.953 -5.511 -0.711 1.00 92.75 102 VAL A N 1
ATOM 811 C CA . VAL A 1 102 ? 18.750 -5.157 -1.889 1.00 92.75 102 VAL A CA 1
ATOM 812 C C . VAL A 1 102 ? 20.065 -4.496 -1.437 1.00 92.75 102 VAL A C 1
ATOM 814 O O . VAL A 1 102 ? 20.054 -3.701 -0.490 1.00 92.75 102 VAL A O 1
ATOM 817 N N . PRO A 1 103 ? 21.217 -4.805 -2.063 1.00 92.62 103 PRO A N 1
ATOM 818 C CA . PRO A 1 103 ? 22.477 -4.112 -1.803 1.00 92.62 103 PRO A CA 1
ATOM 819 C C . PRO A 1 103 ? 22.368 -2.599 -2.018 1.00 92.62 103 PRO A C 1
ATOM 821 O O . PRO A 1 103 ? 21.774 -2.137 -2.997 1.00 92.62 103 PRO A O 1
ATOM 824 N N . SER A 1 104 ? 22.966 -1.821 -1.115 1.00 90.06 104 SER A N 1
ATOM 825 C CA . SER A 1 104 ? 22.905 -0.356 -1.161 1.00 90.06 104 SER A CA 1
ATOM 826 C C . SER A 1 104 ? 23.590 0.211 -2.405 1.00 90.06 104 SER A C 1
ATOM 828 O O . SER A 1 104 ? 23.170 1.245 -2.912 1.00 90.06 104 SER A O 1
ATOM 830 N N . GLU A 1 105 ? 24.605 -0.474 -2.929 1.00 90.19 105 GLU A N 1
ATOM 831 C CA . GLU A 1 105 ? 25.329 -0.123 -4.152 1.00 90.19 105 GLU A CA 1
ATOM 832 C C . GLU A 1 105 ? 24.431 -0.194 -5.390 1.00 90.19 105 GLU A C 1
ATOM 834 O O . GLU A 1 105 ? 24.654 0.544 -6.345 1.00 90.19 105 GLU A O 1
ATOM 839 N N . ILE A 1 106 ? 23.408 -1.058 -5.367 1.00 92.00 106 ILE A N 1
ATOM 840 C CA . ILE A 1 106 ? 22.417 -1.177 -6.440 1.00 92.00 106 ILE A CA 1
ATOM 841 C C . ILE A 1 106 ? 21.339 -0.106 -6.278 1.00 92.00 106 ILE A C 1
ATOM 843 O O . ILE A 1 106 ? 21.044 0.598 -7.239 1.00 92.00 106 ILE A O 1
ATOM 847 N N . LEU A 1 107 ? 20.779 0.059 -5.074 1.00 88.38 107 LEU A N 1
ATOM 848 C CA . LEU A 1 107 ? 19.734 1.064 -4.820 1.00 88.38 107 LEU A CA 1
ATOM 849 C C . LEU A 1 107 ? 20.220 2.493 -5.094 1.00 88.38 107 LEU A C 1
ATOM 851 O O . LEU A 1 107 ? 19.500 3.294 -5.685 1.00 88.38 107 LEU A O 1
ATOM 855 N N . ASN A 1 108 ? 21.464 2.786 -4.714 1.00 86.12 108 ASN A N 1
ATOM 856 C CA . ASN A 1 108 ? 22.059 4.116 -4.816 1.00 86.12 108 ASN A CA 1
ATOM 857 C C . ASN A 1 108 ? 22.947 4.283 -6.061 1.00 86.12 108 ASN A C 1
ATOM 859 O O . ASN A 1 108 ? 23.715 5.244 -6.145 1.00 86.12 108 ASN A O 1
ATOM 863 N N . LYS A 1 109 ? 22.878 3.355 -7.026 1.00 87.00 109 LYS A N 1
ATOM 864 C CA . LYS A 1 109 ? 23.715 3.398 -8.227 1.00 87.00 109 LYS A CA 1
ATOM 865 C C . LYS A 1 109 ? 23.432 4.670 -9.042 1.00 87.00 109 LYS A C 1
ATOM 867 O O . LYS A 1 109 ? 22.283 4.897 -9.432 1.00 87.00 109 LYS A O 1
ATOM 872 N N . PRO A 1 110 ? 24.451 5.485 -9.373 1.00 81.56 110 PRO A N 1
ATOM 873 C CA . PRO A 1 110 ? 24.272 6.580 -10.315 1.00 81.56 110 PRO A CA 1
ATOM 874 C C . PRO A 1 110 ? 24.069 6.018 -11.730 1.00 81.56 110 PRO A C 1
ATOM 876 O O . PRO A 1 110 ? 24.895 5.262 -12.243 1.00 81.56 110 PRO A O 1
ATOM 879 N N . GLY A 1 111 ? 22.968 6.402 -12.377 1.00 83.12 111 GLY A N 1
ATOM 880 C CA . GLY A 1 111 ? 22.628 5.982 -13.740 1.00 83.12 111 GLY A CA 1
ATOM 881 C C . GLY A 1 111 ? 21.657 4.800 -13.816 1.00 83.12 111 GLY A C 1
ATOM 882 O O . GLY A 1 111 ? 20.919 4.508 -12.878 1.00 83.12 111 GLY A O 1
ATOM 883 N N . ARG A 1 112 ? 21.596 4.150 -14.985 1.00 86.62 112 ARG A N 1
ATOM 884 C CA . ARG A 1 112 ? 20.652 3.050 -15.236 1.00 86.62 112 ARG A CA 1
ATOM 885 C C . ARG A 1 112 ? 21.137 1.749 -14.597 1.00 86.62 112 ARG A C 1
ATOM 887 O O . ARG A 1 112 ? 22.310 1.391 -14.713 1.00 86.62 112 ARG A O 1
ATOM 894 N N . LEU A 1 113 ? 20.205 1.019 -13.991 1.00 90.81 113 LEU A N 1
ATOM 895 C CA . LEU A 1 113 ? 20.431 -0.357 -13.563 1.00 90.81 113 LEU A CA 1
ATOM 896 C C . LEU A 1 113 ? 20.543 -1.275 -14.783 1.00 90.81 113 LEU A C 1
ATOM 898 O O . LEU A 1 113 ? 19.842 -1.105 -15.782 1.00 90.81 113 LEU A O 1
ATOM 902 N N . THR A 1 114 ? 21.411 -2.272 -14.684 1.00 95.44 114 THR A N 1
ATOM 903 C CA . THR A 1 114 ? 21.415 -3.424 -15.586 1.00 95.44 114 THR A CA 1
ATOM 904 C C . THR A 1 114 ? 20.154 -4.263 -15.372 1.00 95.44 114 THR A C 1
ATOM 906 O O . THR A 1 114 ? 19.506 -4.185 -14.326 1.00 95.44 114 THR A O 1
ATOM 909 N N . ASN A 1 115 ? 19.820 -5.124 -16.335 1.00 95.19 115 ASN A N 1
ATOM 910 C CA . ASN A 1 115 ? 18.655 -6.006 -16.221 1.00 95.19 115 ASN A CA 1
ATOM 911 C C . ASN A 1 115 ? 18.714 -6.899 -14.969 1.00 95.19 115 ASN A C 1
ATOM 913 O O . ASN A 1 115 ? 17.694 -7.087 -14.311 1.00 95.19 115 ASN A O 1
ATOM 917 N N . SER A 1 116 ? 19.899 -7.404 -14.612 1.00 95.75 116 SER A N 1
ATOM 918 C CA . SER A 1 116 ? 20.099 -8.247 -13.426 1.00 95.75 116 SER A CA 1
ATOM 919 C C . SER A 1 116 ? 19.955 -7.463 -12.119 1.00 95.75 116 SER A C 1
ATOM 921 O O . SER A 1 116 ? 19.317 -7.937 -11.183 1.00 95.75 116 SER A O 1
ATOM 923 N N . GLU A 1 117 ? 20.494 -6.242 -12.058 1.00 95.81 117 GLU A N 1
ATOM 924 C CA . GLU A 1 117 ? 20.322 -5.348 -10.903 1.00 95.81 117 GLU A CA 1
ATOM 925 C C . GLU A 1 117 ? 18.850 -4.967 -10.716 1.00 95.81 117 GLU A C 1
ATOM 927 O O . GLU A 1 117 ? 18.321 -5.031 -9.608 1.00 95.81 117 GLU A O 1
ATOM 932 N N . TYR A 1 118 ? 18.160 -4.634 -11.809 1.00 94.56 118 TYR A N 1
ATOM 933 C CA . TYR A 1 118 ? 16.737 -4.321 -11.764 1.00 94.56 118 TYR A CA 1
ATOM 934 C C . TYR A 1 118 ? 15.893 -5.542 -11.372 1.00 94.56 118 TYR A C 1
ATOM 936 O O . TYR A 1 118 ? 14.948 -5.410 -10.598 1.00 94.56 118 TYR A O 1
ATOM 944 N N . ALA A 1 119 ? 16.247 -6.744 -11.839 1.00 95.31 119 ALA A N 1
ATOM 945 C CA . ALA A 1 119 ? 15.597 -7.982 -11.411 1.00 95.31 119 ALA A CA 1
ATOM 946 C C . ALA A 1 119 ? 15.696 -8.190 -9.895 1.00 95.31 119 ALA A C 1
ATOM 948 O O . ALA A 1 119 ? 14.705 -8.581 -9.285 1.00 95.31 119 ALA A O 1
ATOM 949 N N . LEU A 1 120 ? 16.834 -7.854 -9.279 1.00 95.88 120 LEU A N 1
ATOM 950 C CA . LEU A 1 120 ? 16.990 -7.921 -7.828 1.00 95.88 120 LEU A CA 1
ATOM 951 C C . LEU A 1 120 ? 16.094 -6.906 -7.107 1.00 95.88 120 LEU A C 1
ATOM 953 O O . LEU A 1 120 ? 15.423 -7.268 -6.143 1.00 95.88 120 LEU A O 1
ATOM 957 N N . VAL A 1 121 ? 16.011 -5.664 -7.597 1.00 94.81 121 VAL A N 1
ATOM 958 C CA . VAL A 1 121 ? 15.107 -4.646 -7.027 1.00 94.81 121 VAL A CA 1
ATOM 959 C C . VAL A 1 121 ? 13.647 -5.108 -7.073 1.00 94.81 121 VAL A C 1
ATOM 961 O O . VAL A 1 121 ? 12.918 -4.926 -6.099 1.00 94.81 121 VAL A O 1
ATOM 964 N N . LYS A 1 122 ? 13.223 -5.768 -8.158 1.00 96.81 122 LYS A N 1
ATOM 965 C CA . LYS A 1 122 ? 11.852 -6.285 -8.326 1.00 96.81 122 LYS A CA 1
ATOM 966 C C . LYS A 1 122 ? 11.455 -7.377 -7.325 1.00 96.81 122 LYS A C 1
ATOM 968 O O . LYS A 1 122 ? 10.273 -7.676 -7.210 1.00 96.81 122 LYS A O 1
ATOM 973 N N . THR A 1 123 ? 12.401 -7.946 -6.576 1.00 96.56 123 THR A N 1
ATOM 974 C CA . THR A 1 123 ? 12.107 -8.976 -5.562 1.00 96.56 123 THR A CA 1
ATOM 975 C C . THR A 1 123 ? 11.559 -8.415 -4.248 1.00 96.56 123 THR A C 1
ATOM 977 O O . THR A 1 123 ? 10.997 -9.170 -3.452 1.00 96.56 123 THR A O 1
ATOM 980 N N . HIS A 1 124 ? 11.690 -7.105 -3.999 1.00 96.62 124 HIS A N 1
ATOM 981 C CA . HIS A 1 124 ? 11.318 -6.516 -2.711 1.00 96.62 124 HIS A CA 1
ATOM 982 C C . HIS A 1 124 ? 9.855 -6.753 -2.273 1.00 96.62 124 HIS A C 1
ATOM 984 O O . HIS A 1 124 ? 9.668 -6.979 -1.072 1.00 96.62 124 HIS A O 1
ATOM 990 N N . PRO A 1 125 ? 8.834 -6.783 -3.163 1.00 97.81 125 PRO A N 1
ATOM 991 C CA . PRO A 1 125 ? 7.460 -7.052 -2.744 1.00 97.81 125 PRO A CA 1
ATOM 992 C C . PRO A 1 125 ? 7.314 -8.487 -2.228 1.00 97.81 125 PRO A C 1
ATOM 994 O O . PRO A 1 125 ? 6.740 -8.718 -1.165 1.00 97.81 125 PRO A O 1
ATOM 997 N N . GLU A 1 126 ? 7.895 -9.463 -2.938 1.00 97.62 126 GLU A N 1
ATOM 998 C CA . GLU A 1 126 ? 7.836 -10.880 -2.562 1.00 97.62 126 GLU A CA 1
ATOM 999 C C . GLU A 1 126 ? 8.604 -11.176 -1.281 1.00 97.62 126 GLU A C 1
ATOM 1001 O O . GLU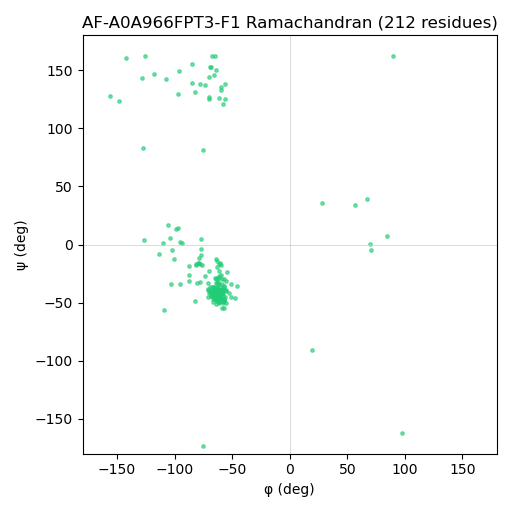 A 1 126 ? 8.155 -11.966 -0.449 1.00 97.62 126 GLU A O 1
ATOM 1006 N N . ILE A 1 127 ? 9.780 -10.565 -1.127 1.00 95.50 127 ILE A N 1
ATOM 1007 C CA . ILE A 1 127 ? 10.590 -10.718 0.076 1.00 95.50 127 ILE A CA 1
ATOM 1008 C C . ILE A 1 127 ? 9.812 -10.183 1.269 1.00 95.50 127 ILE A C 1
ATOM 1010 O O . ILE A 1 127 ? 9.675 -10.895 2.261 1.00 95.50 127 ILE A O 1
ATOM 1014 N N . PHE A 1 128 ? 9.256 -8.973 1.172 1.00 95.38 128 PHE A N 1
ATOM 1015 C CA . PHE A 1 128 ? 8.559 -8.391 2.308 1.00 95.38 128 PHE A CA 1
ATOM 1016 C C . PHE A 1 128 ? 7.264 -9.134 2.634 1.00 95.38 128 PHE A C 1
ATOM 1018 O O . PHE A 1 128 ? 7.038 -9.450 3.801 1.00 95.38 128 PHE A O 1
ATOM 1025 N N . TYR A 1 129 ? 6.491 -9.538 1.618 1.00 96.75 129 TYR A N 1
ATOM 1026 C CA . TYR A 1 129 ? 5.304 -10.382 1.777 1.00 96.75 129 TYR A CA 1
ATOM 1027 C C . TYR A 1 129 ? 5.564 -11.602 2.667 1.00 96.75 129 TYR A C 1
ATOM 1029 O O . TYR A 1 129 ? 4.795 -11.869 3.589 1.00 96.75 129 TYR A O 1
ATOM 1037 N N . LYS A 1 130 ? 6.676 -12.318 2.445 1.00 95.50 130 LYS A N 1
ATOM 1038 C CA . LYS A 1 130 ? 7.033 -13.515 3.227 1.00 95.50 130 LYS A CA 1
ATOM 1039 C C . LYS A 1 130 ? 7.166 -13.240 4.726 1.00 95.50 130 LYS A C 1
ATOM 1041 O O . LYS A 1 130 ? 6.905 -14.151 5.503 1.00 95.50 130 LYS A O 1
ATOM 1046 N N . TYR A 1 131 ? 7.552 -12.026 5.118 1.00 92.44 131 TYR A N 1
ATOM 1047 C CA . TYR A 1 131 ? 7.731 -11.644 6.520 1.00 92.44 131 TYR A CA 1
ATOM 1048 C C . TYR A 1 131 ? 6.454 -11.137 7.189 1.00 92.44 131 TYR A C 1
ATOM 1050 O O . TYR A 1 131 ? 6.341 -11.230 8.408 1.00 92.44 131 TYR A O 1
ATOM 1058 N N . ILE A 1 132 ? 5.511 -10.584 6.422 1.00 92.31 132 ILE A N 1
ATOM 1059 C CA . ILE A 1 132 ? 4.340 -9.893 6.985 1.00 92.31 132 ILE A CA 1
ATOM 1060 C C . ILE A 1 132 ? 3.005 -10.595 6.721 1.00 92.31 132 ILE A C 1
ATOM 1062 O O . ILE A 1 132 ? 1.995 -10.180 7.282 1.00 92.31 132 ILE A O 1
ATOM 1066 N N . LYS A 1 133 ? 2.975 -11.641 5.885 1.00 93.62 133 LYS A N 1
ATOM 1067 C CA . LYS A 1 133 ? 1.743 -12.363 5.510 1.00 93.62 133 LYS A CA 1
ATOM 1068 C C . LYS A 1 133 ? 0.991 -12.990 6.688 1.00 93.62 133 LYS A C 1
ATOM 1070 O O . LYS A 1 133 ? -0.220 -13.145 6.599 1.00 93.62 133 LYS A O 1
ATOM 1075 N N . ASP A 1 134 ? 1.696 -13.319 7.769 1.00 89.88 134 ASP A N 1
ATOM 1076 C CA . ASP A 1 134 ? 1.123 -13.979 8.948 1.00 89.88 134 ASP A CA 1
ATOM 1077 C C . ASP A 1 134 ? 0.722 -12.969 10.046 1.00 89.88 134 ASP A C 1
ATOM 1079 O O . ASP A 1 134 ? 0.271 -13.356 11.123 1.00 89.88 134 ASP A O 1
ATOM 1083 N N . ILE A 1 135 ? 0.883 -11.662 9.792 1.00 87.56 135 ILE A N 1
ATOM 1084 C CA . ILE A 1 135 ? 0.434 -10.598 10.695 1.00 87.56 135 ILE A CA 1
ATOM 1085 C C . ILE A 1 135 ? -1.057 -10.336 10.460 1.00 87.56 135 ILE A C 1
ATOM 1087 O O . ILE A 1 135 ? -1.490 -10.107 9.329 1.00 87.56 135 ILE A O 1
ATOM 1091 N N . ASP A 1 136 ? -1.830 -10.298 11.546 1.00 83.94 136 ASP A N 1
ATOM 1092 C CA . ASP A 1 136 ? -3.263 -9.994 11.515 1.00 83.94 136 ASP A CA 1
ATOM 1093 C C . ASP A 1 136 ? -3.513 -8.492 11.287 1.00 83.94 136 ASP A C 1
ATOM 1095 O O . ASP A 1 136 ? -3.691 -7.695 12.213 1.00 83.94 136 ASP A O 1
ATOM 1099 N N . PHE A 1 137 ? -3.45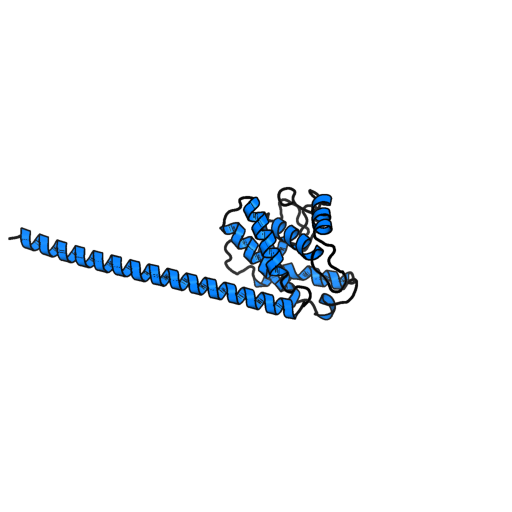0 -8.081 10.022 1.00 80.81 137 PHE A N 1
ATOM 1100 C CA . PHE A 1 137 ? -3.805 -6.732 9.592 1.00 80.81 137 PHE A CA 1
ATOM 1101 C C . PHE A 1 137 ? -5.314 -6.593 9.342 1.00 80.81 137 PHE A C 1
ATOM 1103 O O . PHE A 1 137 ? -5.966 -7.560 8.950 1.00 80.81 137 PHE A O 1
ATOM 1110 N N . PRO A 1 138 ? -5.880 -5.368 9.434 1.00 66.69 138 PRO A N 1
ATOM 1111 C CA . PRO A 1 138 ? -7.305 -5.137 9.196 1.00 66.69 138 PRO A CA 1
ATOM 1112 C C . PRO A 1 138 ? -7.819 -5.729 7.869 1.00 66.69 138 PRO A C 1
ATOM 1114 O O . PRO A 1 138 ? -8.875 -6.367 7.860 1.00 66.69 138 PRO A O 1
ATOM 1117 N N . VAL A 1 139 ? -7.100 -5.541 6.755 1.00 78.62 139 VAL A N 1
ATOM 1118 C CA . VAL A 1 139 ? -7.390 -6.166 5.448 1.00 78.62 139 VAL A CA 1
ATOM 1119 C C . VAL A 1 139 ? -6.085 -6.393 4.693 1.00 78.62 139 VAL A C 1
ATOM 1121 O O . VAL A 1 139 ? -5.388 -5.419 4.453 1.00 78.62 139 VAL A O 1
ATOM 1124 N N . LYS A 1 140 ? -5.794 -7.642 4.293 1.00 88.31 140 LYS A N 1
ATOM 1125 C CA . LYS A 1 140 ? -4.836 -8.085 3.246 1.00 88.31 140 LYS A CA 1
ATOM 1126 C C . LYS A 1 140 ? -3.608 -7.186 2.957 1.00 88.31 140 LYS A C 1
ATOM 1128 O O . LYS A 1 140 ? -3.161 -7.112 1.818 1.00 88.31 140 LYS A O 1
ATOM 1133 N N . VAL A 1 141 ? -3.021 -6.529 3.963 1.00 95.44 141 VAL A N 1
ATOM 1134 C CA . VAL A 1 141 ? -1.926 -5.551 3.778 1.00 95.44 141 VAL A CA 1
ATOM 1135 C C . VAL A 1 141 ? -0.740 -6.200 3.074 1.00 95.44 141 VAL A C 1
ATOM 1137 O O . VAL A 1 141 ? -0.159 -5.606 2.171 1.00 95.44 141 VAL A O 1
ATOM 1140 N N . ALA A 1 142 ? -0.437 -7.449 3.428 1.00 96.12 142 ALA A N 1
ATOM 1141 C CA . ALA A 1 142 ? 0.598 -8.224 2.767 1.00 96.12 142 ALA A CA 1
ATOM 1142 C C . ALA A 1 142 ? 0.331 -8.379 1.261 1.00 96.12 142 ALA A C 1
ATOM 1144 O O . ALA A 1 142 ? 1.220 -8.102 0.462 1.00 96.12 142 ALA A O 1
ATOM 1145 N N . ASP A 1 143 ? -0.883 -8.763 0.855 1.00 97.38 143 ASP A N 1
ATOM 1146 C CA . ASP A 1 143 ? -1.219 -8.925 -0.564 1.00 97.38 143 ASP A CA 1
ATOM 1147 C C . ASP A 1 143 ? -1.194 -7.586 -1.313 1.00 97.38 143 ASP A C 1
ATOM 1149 O O . ASP A 1 143 ? -0.727 -7.541 -2.447 1.00 97.38 143 ASP A O 1
ATOM 1153 N N . ILE A 1 144 ? -1.629 -6.490 -0.675 1.00 98.19 144 ILE A N 1
ATOM 1154 C CA . ILE A 1 144 ? -1.538 -5.139 -1.256 1.00 98.19 144 ILE A CA 1
ATOM 1155 C C . ILE A 1 144 ? -0.082 -4.825 -1.602 1.00 98.19 144 ILE A C 1
ATOM 1157 O O . ILE A 1 144 ? 0.227 -4.414 -2.717 1.00 98.19 144 ILE A O 1
ATOM 1161 N N . ILE A 1 145 ? 0.824 -5.074 -0.657 1.00 97.62 145 ILE A N 1
ATOM 1162 C CA . ILE A 1 145 ? 2.254 -4.844 -0.849 1.00 97.62 145 ILE A CA 1
ATOM 1163 C C . ILE A 1 145 ? 2.836 -5.811 -1.873 1.00 97.62 145 ILE A C 1
ATOM 1165 O O . ILE A 1 145 ? 3.669 -5.412 -2.668 1.00 97.62 145 ILE A O 1
ATOM 1169 N N . LEU A 1 146 ? 2.399 -7.064 -1.922 1.00 98.25 146 LEU A N 1
ATOM 1170 C CA . LEU A 1 146 ? 2.867 -7.993 -2.946 1.00 98.25 146 LEU A CA 1
ATOM 1171 C C . LEU A 1 146 ? 2.508 -7.514 -4.360 1.00 98.25 146 LEU A C 1
ATOM 1173 O O . LEU A 1 146 ? 3.275 -7.748 -5.286 1.00 98.25 146 LEU A O 1
ATOM 1177 N N . GLN A 1 147 ? 1.357 -6.858 -4.514 1.00 98.56 147 GLN A N 1
ATOM 1178 C CA . GLN A 1 147 ? 0.757 -6.534 -5.807 1.00 98.56 147 GLN A CA 1
ATOM 1179 C C . GLN A 1 147 ? 0.943 -5.078 -6.258 1.00 98.56 147 GLN A C 1
ATOM 1181 O O . GLN A 1 147 ? 0.531 -4.742 -7.361 1.00 98.56 147 GLN A O 1
ATOM 1186 N N . HIS A 1 148 ? 1.531 -4.189 -5.451 1.00 98.38 148 HIS A N 1
ATOM 1187 C CA . HIS A 1 148 ? 1.552 -2.746 -5.759 1.00 98.38 148 HIS A CA 1
ATOM 1188 C C . HIS A 1 148 ? 2.317 -2.363 -7.045 1.00 98.38 148 HIS A C 1
ATOM 1190 O O . HIS A 1 148 ? 2.162 -1.252 -7.550 1.00 98.38 148 HIS A O 1
ATOM 1196 N N . HIS A 1 149 ? 3.123 -3.278 -7.592 1.00 98.38 149 HIS A N 1
ATOM 1197 C CA . HIS A 1 149 ? 3.800 -3.129 -8.884 1.00 98.38 149 HIS A CA 1
ATOM 1198 C C . HIS A 1 149 ? 3.170 -3.944 -10.024 1.00 98.38 149 HIS A C 1
ATOM 1200 O O . HIS A 1 149 ? 3.698 -3.960 -11.140 1.00 98.38 149 HIS A O 1
ATOM 1206 N N . GLU A 1 150 ? 2.040 -4.601 -9.774 1.00 98.62 150 GLU A N 1
ATOM 1207 C CA . GLU A 1 150 ? 1.238 -5.211 -10.827 1.00 98.62 150 GLU A CA 1
ATOM 1208 C C . GLU A 1 150 ? 0.596 -4.120 -11.697 1.00 98.62 150 GLU A C 1
ATOM 1210 O O . GLU A 1 150 ? 0.371 -2.984 -11.264 1.00 98.62 150 GLU A O 1
ATOM 1215 N N . ARG A 1 151 ? 0.329 -4.462 -12.957 1.00 98.38 151 ARG A N 1
ATOM 1216 C CA . ARG A 1 151 ? -0.291 -3.585 -13.960 1.00 98.38 151 ARG A CA 1
ATOM 1217 C C . ARG A 1 151 ? -1.465 -4.320 -14.568 1.00 98.38 151 ARG A C 1
ATOM 1219 O O . ARG A 1 151 ? -1.357 -5.522 -14.784 1.00 98.38 151 ARG A O 1
ATOM 1226 N N . ILE A 1 152 ? -2.558 -3.625 -14.874 1.00 98.25 152 ILE A N 1
ATOM 1227 C CA . ILE A 1 152 ? -3.809 -4.302 -15.253 1.00 98.25 152 ILE A CA 1
ATOM 1228 C C . ILE A 1 152 ? -3.677 -5.154 -16.529 1.00 98.25 152 ILE A C 1
ATOM 1230 O O . ILE A 1 152 ? -4.332 -6.189 -16.633 1.00 98.25 152 ILE A O 1
ATOM 1234 N N . ASN A 1 153 ? -2.757 -4.814 -17.442 1.00 98.00 153 ASN A N 1
ATOM 1235 C CA . ASN A 1 153 ? -2.435 -5.630 -18.621 1.00 98.00 153 ASN A CA 1
ATOM 1236 C C . ASN A 1 153 ? -1.543 -6.867 -18.350 1.00 98.00 153 ASN A C 1
ATOM 1238 O O . ASN A 1 153 ? -1.291 -7.651 -19.270 1.00 98.00 153 ASN A O 1
ATOM 1242 N N . GLY A 1 154 ? -1.058 -7.071 -17.122 1.00 98.12 154 GLY A N 1
ATOM 1243 C CA . GLY A 1 154 ? -0.170 -8.177 -16.743 1.00 98.12 154 GLY A CA 1
ATOM 1244 C C . GLY A 1 154 ? 1.317 -7.942 -17.009 1.00 98.12 154 GLY A C 1
ATOM 1245 O O . GLY A 1 154 ? 2.113 -8.862 -16.846 1.00 98.12 154 GLY A O 1
ATOM 1246 N N . SER A 1 155 ? 1.718 -6.732 -17.411 1.00 97.75 155 SER A N 1
ATOM 1247 C CA . SER A 1 155 ? 3.136 -6.373 -17.601 1.00 97.75 155 SER A CA 1
ATOM 1248 C C . SER A 1 155 ? 3.891 -6.105 -16.292 1.00 97.75 155 SER A C 1
ATOM 1250 O O . SER A 1 155 ? 5.112 -5.929 -16.304 1.00 97.75 155 SER A O 1
ATOM 1252 N N . GLY A 1 156 ? 3.164 -6.044 -15.175 1.00 97.75 156 GLY A N 1
ATOM 1253 C CA . GLY A 1 156 ? 3.713 -5.798 -13.850 1.00 97.75 156 GLY A CA 1
ATOM 1254 C C . GLY A 1 156 ? 4.433 -7.002 -13.240 1.00 97.75 156 GLY A C 1
ATOM 1255 O O . GLY A 1 156 ? 4.691 -8.019 -13.884 1.00 97.75 156 GLY A O 1
ATOM 1256 N N . TYR A 1 157 ? 4.816 -6.852 -11.977 1.00 98.25 157 TYR A N 1
ATOM 1257 C CA . TYR A 1 157 ? 5.536 -7.864 -11.207 1.00 98.25 157 TYR A CA 1
ATOM 1258 C C . TYR A 1 157 ? 5.036 -7.854 -9.752 1.00 98.25 157 TYR A C 1
ATOM 1260 O O . TYR A 1 157 ? 4.492 -6.839 -9.309 1.00 98.25 157 TYR A O 1
ATOM 1268 N N . PRO A 1 158 ? 5.248 -8.932 -8.974 1.00 97.44 158 PRO A N 1
ATOM 1269 C CA . PRO A 1 158 ? 6.063 -10.119 -9.263 1.00 97.44 158 PRO A CA 1
ATOM 1270 C C . PRO A 1 158 ? 5.358 -11.261 -10.001 1.00 97.44 158 PRO A C 1
ATOM 1272 O O . PRO A 1 158 ? 6.040 -12.119 -10.557 1.00 97.44 158 PRO A O 1
ATOM 1275 N N . LYS A 1 159 ? 4.025 -11.306 -10.012 1.00 97.50 159 LYS A N 1
ATOM 1276 C CA . LYS A 1 159 ? 3.250 -12.438 -10.536 1.00 97.50 159 LYS A CA 1
ATOM 1277 C C . LYS A 1 159 ? 2.696 -12.201 -11.940 1.00 97.50 159 LYS A C 1
ATOM 1279 O O . LYS A 1 159 ? 2.252 -13.169 -12.552 1.00 97.50 159 LYS A O 1
ATOM 1284 N N . GLY A 1 160 ? 2.725 -10.967 -12.446 1.00 97.88 160 GLY A N 1
ATOM 1285 C CA . GLY A 1 160 ? 2.149 -10.633 -13.751 1.00 97.88 160 GLY A CA 1
ATOM 1286 C C . GLY A 1 160 ? 0.628 -10.780 -13.737 1.00 97.88 160 GLY A C 1
ATOM 1287 O O . GLY A 1 160 ? 0.037 -11.314 -14.677 1.00 97.88 160 GLY A O 1
ATOM 1288 N N . LEU A 1 161 ? 0.010 -10.380 -12.623 1.00 98.44 161 LEU A N 1
ATOM 1289 C CA . LEU A 1 161 ? -1.435 -10.438 -12.431 1.00 98.44 161 LEU A CA 1
ATOM 1290 C C . LEU A 1 161 ? -2.124 -9.478 -13.394 1.00 98.44 161 LEU A C 1
ATOM 1292 O O . LEU A 1 161 ? -1.607 -8.402 -13.687 1.00 98.44 161 LEU A O 1
ATOM 1296 N N . LYS A 1 162 ? -3.312 -9.859 -13.853 1.00 98.06 162 LYS A N 1
ATOM 1297 C CA . LYS A 1 162 ? -4.157 -9.026 -14.706 1.00 98.06 162 LYS A CA 1
ATOM 1298 C C . LYS A 1 162 ? -5.343 -8.510 -13.923 1.00 98.06 162 LYS A C 1
ATOM 1300 O O . LYS A 1 162 ? -5.878 -9.235 -13.099 1.00 98.06 162 LYS A O 1
ATOM 1305 N N . ASP A 1 163 ? -5.708 -7.270 -14.206 1.00 95.88 163 ASP A N 1
ATOM 1306 C CA . ASP A 1 163 ? -6.907 -6.568 -13.748 1.00 95.88 163 ASP A CA 1
ATOM 1307 C C . ASP A 1 163 ? -7.617 -7.139 -12.496 1.00 95.88 163 ASP A C 1
ATOM 1309 O O . ASP A 1 163 ? -7.258 -6.778 -11.375 1.00 95.88 163 ASP A O 1
ATOM 1313 N N . ASP A 1 164 ? -8.588 -8.042 -12.679 1.00 96.50 164 ASP A N 1
ATOM 1314 C CA . ASP A 1 164 ? -9.452 -8.639 -11.648 1.00 96.50 164 ASP A CA 1
ATOM 1315 C C . ASP A 1 164 ? -8.708 -9.487 -10.601 1.00 96.50 164 ASP A C 1
ATOM 1317 O O . ASP A 1 164 ? -9.202 -9.724 -9.496 1.00 96.50 164 ASP A O 1
ATOM 1321 N N . GLN A 1 165 ? -7.492 -9.917 -10.922 1.00 98.00 165 GLN A N 1
ATOM 1322 C CA . GLN A 1 165 ? -6.586 -10.623 -10.022 1.00 98.00 165 GLN A CA 1
ATOM 1323 C C . GLN A 1 165 ? -5.848 -9.669 -9.069 1.00 98.00 165 GLN A C 1
ATOM 1325 O O . GLN A 1 165 ? -5.274 -10.124 -8.074 1.00 98.00 165 GLN A O 1
ATOM 1330 N N . ILE A 1 166 ? -5.846 -8.364 -9.362 1.00 98.50 166 ILE A N 1
ATOM 1331 C CA . ILE A 1 166 ? -5.174 -7.326 -8.580 1.00 98.50 166 ILE A CA 1
ATOM 1332 C C . ILE A 1 166 ? -6.189 -6.676 -7.636 1.00 98.50 166 ILE A C 1
ATOM 1334 O O . ILE A 1 166 ? -7.254 -6.212 -8.043 1.00 98.50 166 ILE A O 1
ATOM 1338 N N . LEU A 1 167 ? -5.840 -6.590 -6.354 1.00 97.94 167 LEU A N 1
ATOM 1339 C CA . LEU A 1 167 ? -6.636 -5.877 -5.363 1.00 97.94 167 LEU A CA 1
ATOM 1340 C C . LEU A 1 167 ? -6.779 -4.404 -5.755 1.00 97.94 167 LEU A C 1
ATOM 1342 O O . LEU A 1 167 ? -5.788 -3.741 -6.065 1.00 97.94 167 LEU A O 1
ATOM 1346 N N . LEU A 1 168 ? -7.993 -3.863 -5.638 1.00 98.06 168 LEU A N 1
ATOM 1347 C CA . LEU A 1 168 ? -8.247 -2.433 -5.830 1.00 98.06 168 LEU A CA 1
ATOM 1348 C C . LEU A 1 168 ? -7.321 -1.580 -4.957 1.00 98.06 168 LEU A C 1
ATOM 1350 O O . LEU A 1 168 ? -6.746 -0.594 -5.407 1.00 98.06 168 LEU A O 1
ATOM 1354 N N . GLU A 1 169 ? -7.120 -1.998 -3.710 1.00 98.19 169 GLU A N 1
ATOM 1355 C CA . GLU A 1 169 ? -6.211 -1.343 -2.783 1.00 98.19 169 GLU A CA 1
ATOM 1356 C C . GLU A 1 169 ? -4.767 -1.315 -3.323 1.00 98.19 169 GLU A C 1
ATOM 1358 O O . GLU A 1 169 ? -4.096 -0.298 -3.185 1.00 98.19 169 GLU A O 1
ATOM 1363 N N . ALA A 1 170 ? -4.298 -2.379 -3.990 1.00 98.31 170 ALA A N 1
ATOM 1364 C CA . ALA A 1 170 ? -2.971 -2.424 -4.614 1.00 98.31 170 ALA A CA 1
ATOM 1365 C C . ALA A 1 170 ? -2.875 -1.530 -5.854 1.00 98.31 170 ALA A C 1
ATOM 1367 O O . ALA A 1 170 ? -1.868 -0.842 -6.019 1.00 98.31 170 ALA A O 1
ATOM 1368 N N . LYS A 1 171 ? -3.932 -1.478 -6.675 1.00 98.56 171 LYS A N 1
ATOM 1369 C CA . LYS A 1 171 ? -4.034 -0.560 -7.822 1.00 98.56 171 LYS A CA 1
ATOM 1370 C C . LYS A 1 171 ? -3.905 0.900 -7.364 1.00 98.56 171 LYS A C 1
ATOM 1372 O O . LYS A 1 171 ? -3.113 1.651 -7.930 1.00 98.56 171 LYS A O 1
ATOM 1377 N N . ILE A 1 172 ? -4.584 1.270 -6.271 1.00 98.69 172 ILE A N 1
ATOM 1378 C CA . ILE A 1 172 ? -4.486 2.603 -5.650 1.00 98.69 172 ILE A CA 1
ATOM 1379 C C . ILE A 1 172 ? -3.057 2.901 -5.178 1.00 98.69 172 ILE A C 1
ATOM 1381 O O . ILE A 1 172 ? -2.527 3.973 -5.475 1.00 98.69 172 ILE A O 1
ATOM 1385 N N . VAL A 1 173 ? -2.414 1.972 -4.456 1.00 98.62 173 VAL A N 1
ATOM 1386 C CA . VAL A 1 173 ? -1.023 2.166 -4.004 1.00 98.62 173 VAL A CA 1
ATOM 1387 C C . VAL A 1 173 ? -0.071 2.300 -5.192 1.00 98.62 173 VAL A C 1
ATOM 1389 O O . VAL A 1 173 ? 0.781 3.183 -5.176 1.00 98.62 173 VAL A O 1
ATOM 1392 N N . GLY A 1 174 ? -0.239 1.483 -6.233 1.00 98.19 174 GLY A N 1
ATOM 1393 C CA . GLY A 1 174 ? 0.603 1.511 -7.427 1.00 98.19 174 GLY A CA 1
ATOM 1394 C C . GLY A 1 174 ? 0.512 2.823 -8.209 1.00 98.19 174 GLY A C 1
ATOM 1395 O O . GLY A 1 174 ? 1.538 3.326 -8.664 1.00 98.19 174 GLY A O 1
ATOM 1396 N N . VAL A 1 175 ? -0.684 3.409 -8.339 1.00 98.19 175 VAL A N 1
ATOM 1397 C CA . VAL A 1 175 ? -0.863 4.738 -8.956 1.00 98.19 175 VAL A CA 1
ATOM 1398 C C . VAL A 1 175 ? -0.229 5.827 -8.088 1.00 98.19 175 VAL A C 1
ATOM 1400 O O . VAL A 1 175 ? 0.535 6.652 -8.591 1.00 98.19 175 VAL A O 1
ATOM 1403 N N . ALA A 1 176 ? -0.479 5.805 -6.776 1.00 98.06 176 ALA A N 1
ATOM 1404 C CA . ALA A 1 176 ? 0.090 6.787 -5.856 1.00 98.06 176 ALA A CA 1
ATOM 1405 C C . ALA A 1 176 ? 1.630 6.747 -5.823 1.00 98.06 176 ALA A C 1
ATOM 1407 O O . ALA A 1 176 ? 2.266 7.802 -5.790 1.00 98.06 176 ALA A O 1
ATOM 1408 N N . ASP A 1 177 ? 2.225 5.551 -5.864 1.00 96.88 177 ASP A N 1
ATOM 1409 C CA . ASP A 1 177 ? 3.676 5.361 -5.938 1.00 96.88 177 ASP A CA 1
ATOM 1410 C C . ASP A 1 177 ? 4.254 5.947 -7.231 1.00 96.88 177 ASP A C 1
ATOM 1412 O O . ASP A 1 177 ? 5.201 6.729 -7.177 1.00 96.88 177 ASP A O 1
ATOM 1416 N N . VAL A 1 178 ? 3.654 5.663 -8.393 1.00 95.19 178 VAL A N 1
ATOM 1417 C CA . VAL A 1 178 ? 4.111 6.222 -9.678 1.00 95.19 178 VAL A CA 1
ATOM 1418 C C . VAL A 1 178 ? 4.103 7.748 -9.651 1.00 95.19 178 VAL A C 1
ATOM 1420 O O . VAL A 1 178 ? 5.112 8.371 -9.999 1.00 95.19 178 VAL A O 1
ATOM 1423 N N . VAL A 1 179 ? 2.999 8.348 -9.202 1.00 94.44 179 VAL A N 1
ATOM 1424 C CA . VAL A 1 179 ? 2.850 9.807 -9.174 1.00 94.44 179 VAL A CA 1
ATOM 1425 C C . VAL A 1 179 ? 3.899 10.448 -8.269 1.00 94.44 179 VAL A C 1
ATOM 1427 O O . VAL A 1 179 ? 4.584 11.390 -8.675 1.00 94.44 179 VAL A O 1
ATOM 1430 N N . GLU A 1 180 ? 4.073 9.919 -7.057 1.00 93.31 180 GLU A N 1
ATOM 1431 C CA . GLU A 1 180 ? 5.075 10.424 -6.121 1.00 93.31 180 GLU A CA 1
ATOM 1432 C C . GLU A 1 180 ? 6.487 10.249 -6.697 1.00 93.31 180 GLU A C 1
ATOM 1434 O O . GLU A 1 180 ? 7.260 11.207 -6.767 1.00 93.31 180 GLU A O 1
ATOM 1439 N N . SER A 1 181 ? 6.794 9.050 -7.191 1.00 88.06 181 SER A N 1
ATOM 1440 C CA . SER A 1 181 ? 8.103 8.661 -7.704 1.00 88.06 181 SER A CA 1
ATOM 1441 C C . SER A 1 181 ? 8.559 9.490 -8.904 1.00 88.06 181 SER A C 1
ATOM 1443 O O . SER A 1 181 ? 9.765 9.638 -9.130 1.00 88.06 181 SER A O 1
ATOM 1445 N N . MET A 1 182 ? 7.620 9.999 -9.705 1.00 86.50 182 MET A N 1
ATOM 1446 C CA . MET A 1 182 ? 7.880 10.914 -10.821 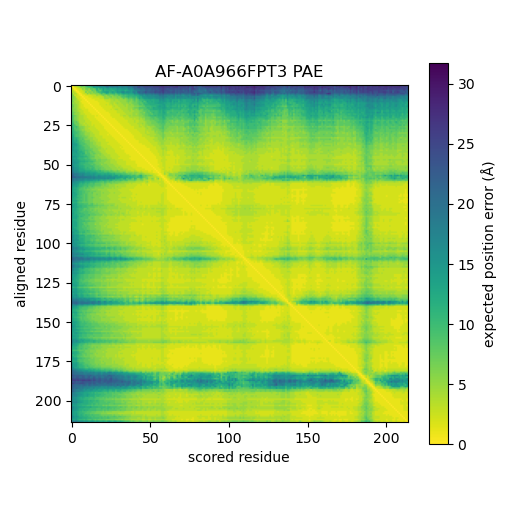1.00 86.50 182 MET A CA 1
ATOM 1447 C C . MET A 1 182 ? 8.071 12.361 -10.378 1.00 86.50 182 MET A C 1
ATOM 1449 O O . MET A 1 182 ? 8.876 13.079 -10.978 1.00 86.50 182 MET A O 1
ATOM 1453 N N . ASN A 1 183 ? 7.380 12.772 -9.319 1.00 79.81 183 ASN A N 1
ATOM 1454 C CA . ASN A 1 183 ? 7.477 14.115 -8.762 1.00 79.81 183 ASN A CA 1
ATOM 1455 C C . ASN A 1 183 ? 8.697 14.302 -7.837 1.00 79.81 183 ASN A C 1
ATOM 1457 O O . ASN A 1 183 ? 9.103 15.430 -7.571 1.00 79.81 183 ASN A O 1
ATOM 1461 N N . SER A 1 184 ? 9.301 13.211 -7.365 1.00 74.50 184 SER A N 1
ATOM 1462 C CA . SER A 1 184 ? 10.467 13.220 -6.478 1.00 74.50 184 SER A CA 1
ATOM 1463 C C . SER A 1 184 ? 11.801 13.065 -7.217 1.00 74.50 184 SER A C 1
ATOM 1465 O O . SER A 1 184 ? 11.906 12.403 -8.253 1.00 74.50 184 SER A O 1
ATOM 1467 N N . LYS A 1 185 ? 12.856 13.672 -6.659 1.00 66.19 185 LYS A N 1
ATOM 1468 C CA . LYS A 1 185 ? 14.234 13.543 -7.155 1.00 66.19 185 LYS A CA 1
ATOM 1469 C C . LYS A 1 185 ? 14.803 12.159 -6.819 1.00 66.19 185 LYS A C 1
ATOM 1471 O O . LYS A 1 185 ? 14.652 11.684 -5.700 1.00 66.19 185 LYS A O 1
ATOM 1476 N N . ARG A 1 186 ? 15.506 11.541 -7.769 1.00 70.06 186 ARG A N 1
ATOM 1477 C CA . ARG A 1 186 ? 16.165 10.226 -7.656 1.00 70.06 186 ARG A CA 1
ATOM 1478 C C . ARG A 1 186 ? 17.656 10.335 -8.032 1.00 70.06 186 ARG A C 1
ATOM 1480 O O . ARG A 1 186 ? 18.027 11.300 -8.701 1.00 70.06 186 ARG A O 1
ATOM 1487 N N . PRO A 1 187 ? 18.526 9.366 -7.667 1.00 56.38 187 PRO A N 1
ATOM 1488 C CA . PRO A 1 187 ? 19.970 9.456 -7.940 1.00 56.38 187 PRO A CA 1
ATOM 1489 C C . PRO A 1 187 ? 20.301 9.629 -9.429 1.00 56.38 187 PRO A C 1
ATOM 1491 O O . PRO A 1 187 ? 21.301 10.242 -9.787 1.00 56.38 187 PRO A O 1
ATOM 1494 N N . TYR A 1 188 ? 19.447 9.084 -10.298 1.00 58.34 188 TYR A N 1
ATOM 1495 C CA . TYR A 1 188 ? 19.623 9.048 -11.748 1.00 58.34 188 TYR A CA 1
ATOM 1496 C C . TYR A 1 188 ? 18.645 9.954 -12.516 1.00 58.34 188 TYR A C 1
ATOM 1498 O O . TYR A 1 188 ? 18.654 9.935 -13.748 1.00 58.34 188 TYR A O 1
ATOM 1506 N N . ARG A 1 189 ? 17.765 10.701 -11.829 1.00 61.88 189 ARG A N 1
ATOM 1507 C CA . ARG A 1 189 ? 16.721 11.520 -12.469 1.00 61.88 189 ARG A CA 1
ATOM 1508 C C . ARG A 1 189 ? 16.274 12.669 -11.566 1.00 61.88 189 ARG A C 1
ATOM 1510 O O . ARG A 1 189 ? 15.865 12.429 -10.431 1.00 61.88 189 ARG A O 1
ATOM 1517 N N . ASP A 1 190 ? 16.276 13.893 -12.084 1.00 67.62 190 ASP A N 1
ATOM 1518 C CA . ASP A 1 190 ? 15.606 15.011 -11.413 1.00 67.62 190 ASP A CA 1
ATOM 1519 C C . ASP A 1 190 ? 14.084 14.796 -11.344 1.00 67.62 190 ASP A C 1
ATOM 1521 O O . ASP A 1 190 ? 13.520 13.961 -12.056 1.00 67.62 190 ASP A O 1
ATOM 1525 N N . ALA A 1 191 ? 13.412 15.534 -10.459 1.00 73.75 191 ALA A N 1
ATOM 1526 C CA . ALA A 1 191 ? 11.954 15.539 -10.411 1.00 73.75 191 ALA A CA 1
ATOM 1527 C C . ALA A 1 191 ? 11.396 15.938 -11.787 1.00 73.75 191 ALA A C 1
ATOM 1529 O O . ALA A 1 191 ? 11.750 16.991 -12.318 1.00 73.75 191 ALA A O 1
ATOM 1530 N N . LEU A 1 192 ? 10.527 15.105 -12.366 1.00 74.62 192 LEU A N 1
ATOM 1531 C CA . LEU A 1 192 ? 9.886 15.405 -13.654 1.00 74.62 192 LEU A CA 1
ATOM 1532 C C . LEU A 1 192 ? 8.735 16.411 -13.499 1.00 74.62 192 LEU A C 1
ATOM 1534 O O . LEU A 1 192 ? 8.313 17.012 -14.485 1.00 74.62 192 LEU A O 1
ATOM 1538 N N . GLY A 1 193 ? 8.259 16.592 -12.265 1.00 83.06 193 GLY A N 1
ATOM 1539 C CA . GLY A 1 193 ? 7.161 17.480 -11.903 1.00 83.06 193 GLY A CA 1
ATOM 1540 C C . GLY A 1 193 ? 5.790 16.804 -11.957 1.00 83.06 193 GLY A C 1
ATOM 1541 O O . GLY A 1 193 ? 5.610 15.756 -12.581 1.00 83.06 193 GLY A O 1
ATOM 1542 N N . MET A 1 194 ? 4.820 17.437 -11.293 1.00 86.12 194 MET A N 1
ATOM 1543 C CA . MET A 1 194 ? 3.445 16.943 -11.180 1.00 86.12 194 MET A CA 1
ATOM 1544 C C . MET A 1 194 ? 2.780 16.760 -12.549 1.00 86.12 194 MET A C 1
ATOM 1546 O O . MET A 1 194 ? 2.161 15.729 -12.781 1.00 86.12 194 MET A O 1
ATOM 1550 N N . ASP A 1 195 ? 2.971 17.692 -13.485 1.00 87.25 195 ASP A N 1
ATOM 1551 C CA . ASP A 1 195 ? 2.351 17.612 -14.817 1.00 87.25 195 ASP A CA 1
ATOM 1552 C C . ASP A 1 195 ? 2.768 16.340 -15.564 1.00 87.25 195 ASP A C 1
ATOM 1554 O O . ASP A 1 195 ? 1.946 15.664 -16.173 1.00 87.25 195 ASP A O 1
ATOM 1558 N N . LYS A 1 196 ? 4.047 15.953 -15.466 1.00 90.25 196 LYS A N 1
ATOM 1559 C CA . LYS A 1 196 ? 4.547 14.719 -16.087 1.00 90.25 196 LYS A CA 1
ATOM 1560 C C . LYS A 1 196 ? 4.037 13.462 -15.397 1.00 90.25 196 LYS A C 1
ATOM 1562 O O . LYS A 1 196 ? 3.859 12.451 -16.069 1.00 90.25 196 LYS A O 1
ATOM 1567 N N . ALA A 1 197 ? 3.829 13.519 -14.086 1.00 91.25 197 ALA A N 1
ATOM 1568 C CA . ALA A 1 197 ? 3.238 12.424 -13.331 1.00 91.25 197 ALA A CA 1
ATOM 1569 C C . ALA A 1 197 ? 1.764 12.208 -13.714 1.00 91.25 197 ALA A C 1
ATOM 1571 O O . ALA A 1 197 ? 1.353 11.074 -13.941 1.00 91.25 197 ALA A O 1
ATOM 1572 N N . LEU A 1 198 ? 0.994 13.293 -13.846 1.00 92.00 198 LEU A N 1
ATOM 1573 C CA . LEU A 1 198 ? -0.402 13.249 -14.287 1.00 92.00 198 LEU A CA 1
ATOM 1574 C C . LEU A 1 198 ? -0.523 12.782 -15.742 1.00 92.00 198 LEU A C 1
ATOM 1576 O O . LEU A 1 198 ? -1.366 11.943 -16.053 1.00 92.00 198 LEU A O 1
ATOM 1580 N N . ASP A 1 199 ? 0.356 13.264 -16.619 1.00 94.50 199 ASP A N 1
ATOM 1581 C CA . ASP A 1 199 ? 0.449 12.804 -18.004 1.00 94.50 199 ASP A CA 1
ATOM 1582 C C . ASP A 1 199 ? 0.712 11.291 -18.101 1.00 94.50 199 ASP A C 1
ATOM 1584 O O . ASP A 1 199 ? 0.126 10.625 -18.949 1.00 94.50 199 ASP A O 1
ATOM 1588 N N . GLU A 1 200 ? 1.606 10.744 -17.270 1.00 95.81 200 GLU A N 1
ATOM 1589 C CA . GLU A 1 200 ? 1.928 9.310 -17.262 1.00 95.81 200 GLU A CA 1
ATOM 1590 C C . GLU A 1 200 ? 0.705 8.463 -16.923 1.00 95.81 200 GLU A C 1
ATOM 1592 O O . GLU A 1 200 ? 0.404 7.509 -17.641 1.00 95.81 200 GLU A O 1
ATOM 1597 N N . ILE A 1 201 ? 0.001 8.801 -15.840 1.00 95.50 201 ILE A N 1
ATOM 1598 C CA . ILE A 1 201 ? -1.165 8.021 -15.418 1.00 95.50 201 ILE A CA 1
ATOM 1599 C C . ILE A 1 201 ? -2.324 8.181 -16.405 1.00 95.50 201 ILE A C 1
ATOM 1601 O O . ILE A 1 201 ? -2.974 7.194 -16.721 1.00 95.50 201 ILE A O 1
ATOM 1605 N N . SER A 1 202 ? -2.504 9.375 -16.980 1.00 95.00 202 SER A N 1
ATOM 1606 C CA . SER A 1 202 ? -3.583 9.650 -17.937 1.00 95.00 202 SER A CA 1
ATOM 1607 C C . SER A 1 202 ? -3.360 8.965 -19.287 1.00 95.00 202 SER A C 1
ATOM 1609 O O . SER A 1 202 ? -4.306 8.500 -19.910 1.00 95.00 202 SER A O 1
ATOM 1611 N N . ARG A 1 203 ? -2.114 8.898 -19.778 1.00 96.69 203 ARG A N 1
ATOM 1612 C CA . ARG A 1 203 ? -1.814 8.257 -21.073 1.00 96.69 203 ARG A CA 1
ATOM 1613 C C . ARG A 1 203 ? -1.895 6.738 -21.031 1.00 96.69 203 ARG A C 1
ATOM 1615 O O . ARG A 1 203 ? -2.113 6.135 -22.074 1.00 96.69 203 ARG A O 1
ATOM 1622 N N . ASN A 1 204 ? -1.664 6.146 -19.863 1.00 97.00 204 ASN A N 1
ATOM 1623 C CA . ASN A 1 204 ? -1.692 4.699 -19.671 1.00 97.00 204 ASN A CA 1
ATOM 1624 C C . ASN A 1 204 ? -2.959 4.237 -18.926 1.00 97.00 204 ASN A C 1
ATOM 1626 O O . ASN A 1 204 ? -2.990 3.126 -18.382 1.00 97.00 204 ASN A O 1
ATOM 1630 N N . ASP A 1 205 ? -3.977 5.096 -18.876 1.00 96.00 205 ASP A N 1
ATOM 1631 C CA . ASP A 1 205 ? -5.301 4.783 -18.352 1.00 96.00 205 ASP A CA 1
ATOM 1632 C C . ASP A 1 205 ? -5.934 3.623 -19.138 1.00 96.00 205 ASP A C 1
ATOM 1634 O O . ASP A 1 205 ? -5.861 3.573 -20.367 1.00 96.00 205 ASP A O 1
ATOM 1638 N N . GLY A 1 206 ? -6.491 2.638 -18.433 1.00 95.69 206 GLY A N 1
ATOM 1639 C CA . GLY A 1 206 ? -7.080 1.437 -19.033 1.00 95.69 206 GLY A CA 1
ATOM 1640 C C . GLY A 1 206 ? -6.079 0.449 -19.650 1.00 95.69 206 GLY A C 1
ATOM 1641 O O . GLY A 1 206 ? -6.480 -0.646 -20.045 1.00 95.69 206 GLY A O 1
ATOM 1642 N N . GLU A 1 207 ? -4.782 0.776 -19.687 1.00 96.75 207 GLU A N 1
ATOM 1643 C CA . GLU A 1 207 ? -3.715 -0.128 -20.135 1.00 96.75 207 GLU A CA 1
ATOM 1644 C C . GLU A 1 207 ? -2.828 -0.600 -18.975 1.00 96.75 207 GLU A C 1
ATOM 1646 O O . GLU A 1 207 ? -2.657 -1.802 -18.757 1.00 96.75 207 GLU A O 1
ATOM 1651 N N . LEU A 1 208 ? -2.237 0.331 -18.224 1.00 97.81 208 LEU A N 1
ATOM 1652 C CA . LEU A 1 208 ? -1.372 0.017 -17.081 1.00 97.81 208 LEU A CA 1
ATOM 1653 C C . LEU A 1 208 ? -2.086 0.224 -15.751 1.00 97.81 208 LEU A C 1
ATOM 1655 O O . LEU A 1 208 ? -1.832 -0.526 -14.800 1.00 97.81 208 LEU A O 1
ATOM 1659 N N . TYR A 1 209 ? -2.964 1.223 -15.701 1.00 98.19 209 TYR A N 1
ATOM 1660 C CA . TYR A 1 209 ? -3.648 1.681 -14.501 1.00 98.19 209 TYR A CA 1
ATOM 1661 C C . TYR A 1 209 ? -5.156 1.503 -14.640 1.00 98.19 209 TYR A C 1
ATOM 1663 O O . TYR A 1 209 ? -5.704 1.596 -15.734 1.00 98.19 209 TYR A O 1
ATOM 1671 N N . ASP A 1 210 ? -5.808 1.218 -13.518 1.00 97.31 210 ASP A N 1
ATOM 1672 C CA . ASP A 1 210 ? -7.258 1.060 -13.462 1.00 97.31 210 ASP A CA 1
ATOM 1673 C C . ASP A 1 210 ? -7.956 2.419 -13.669 1.00 97.31 210 ASP A C 1
ATOM 1675 O O . ASP A 1 210 ? -7.641 3.351 -12.918 1.00 97.31 210 ASP A O 1
ATOM 1679 N N . PRO A 1 211 ? -8.902 2.534 -14.621 1.00 95.94 211 PRO A N 1
ATOM 1680 C CA . PRO A 1 211 ? -9.614 3.783 -14.888 1.00 95.94 211 PRO A CA 1
ATOM 1681 C C . PRO A 1 211 ? -10.432 4.339 -13.732 1.00 95.94 211 PRO A C 1
ATOM 1683 O O . PRO A 1 211 ? -10.707 5.532 -13.699 1.00 95.94 211 PRO A O 1
ATOM 1686 N N . GLU A 1 212 ? -10.844 3.512 -12.771 1.00 94.94 212 GLU A N 1
ATOM 1687 C CA . GLU A 1 212 ? -11.534 4.017 -11.581 1.00 94.94 212 GLU A CA 1
ATOM 1688 C C . GLU A 1 212 ? -10.569 4.671 -10.580 1.00 94.94 212 GLU A C 1
ATOM 1690 O O . GLU A 1 212 ? -11.006 5.385 -9.673 1.00 94.94 212 GLU A O 1
ATOM 1695 N N . VAL A 1 213 ? -9.265 4.400 -10.706 1.00 96.69 213 VAL A N 1
ATOM 1696 C CA . VAL A 1 213 ? -8.215 4.893 -9.804 1.00 96.69 213 VAL A CA 1
ATOM 1697 C C . VAL A 1 213 ? -7.543 6.166 -10.334 1.00 96.69 213 VAL A C 1
ATOM 1699 O O . VAL A 1 213 ? -7.128 6.990 -9.511 1.00 96.69 213 VAL A O 1
ATOM 1702 N N . VAL A 1 214 ? -7.394 6.304 -11.658 1.00 93.19 214 VAL A N 1
ATOM 1703 C CA . VAL A 1 214 ? -6.800 7.477 -12.343 1.00 93.19 214 VAL A CA 1
ATOM 1704 C C . VAL A 1 214 ? -7.745 8.678 -12.292 1.00 93.19 214 VAL A C 1
ATOM 1706 O O . VAL A 1 214 ? -7.254 9.777 -11.941 1.00 93.19 214 VAL A O 1
#

Solvent-accessible surface area (backbone atoms only — not comparable to full-atom values): 11163 Å² total; per-residue (Å²): 110,74,68,60,55,56,50,51,55,51,50,52,52,49,53,52,49,52,51,51,51,53,49,52,52,52,50,54,50,52,51,52,52,48,53,52,49,51,52,53,50,50,55,50,50,52,55,48,54,42,51,57,37,24,74,62,38,68,66,46,64,64,43,35,58,53,21,15,54,46,26,34,51,51,35,53,75,70,67,51,53,71,62,53,35,51,24,40,30,52,24,31,45,50,40,66,50,25,48,72,77,48,59,52,70,65,79,67,36,78,52,84,73,52,74,69,56,46,53,53,60,60,41,16,27,60,58,36,26,74,74,42,59,88,56,94,55,94,44,65,32,32,58,31,27,34,38,27,54,40,16,40,70,27,83,26,37,76,79,36,40,39,46,91,74,49,54,69,59,10,53,36,38,29,52,23,42,52,36,45,62,33,42,38,53,46,83,64,42,72,48,64,33,62,69,53,22,52,49,53,50,62,74,32,48,73,47,48,40,57,66,93,71,106

pLDDT: mean 91.94, std 8.29, range [56.38, 98.69]

Radius of gyration: 24.8 Å; Cα contacts (8 Å, |Δi|>4): 267; chains: 1; bounding box: 68×32×80 Å

Mean predicted aligned error: 5.72 Å

Foldseek 3Di:
DVVVVVVVVVVVVVVVVVVVVVVVVVVVVVVVVVVVVVVVVVVVVLVVLLVVQCVLQVLCVCVLVQLLVQLLVLCVVLVHDPLLSVLLSSLSSCLQSLCVVQHSCLNLPAADDDPVSVVRSLCSLVSVLVVCVPPDGSDPSSLLSNCLQAFQQQPGDDRSDHNVRHDPSSLSSNLSSQQSVQQGCGSHDGRVHNVVSVVVCVVCDPPGGDVSRD

Secondary structure (DSSP, 8-state):
-HHHHHHHHHHHHHHHHHHHHHHHHHHHHHHHHHHHHHHHHHHHHHHHHHHHHHHH-GGGTTHHHHHHHHHHHHHHHTT--HHHHHHHHHHHHHTTGGGGGS-HHHHT-SSPPPHHHHHHHTTHHHHHHHHHTTS--SS-HHHHHHHTT--TBS-SSSS--BGGGS-HHHHHHHHHHHHHHHHS-BTTB----HHHHHHHHHHTBTTTB-TTT-

Sequence (214 aa):
SPLISDQNELLEKINELEHSLNYQKKLNKALKQHNQHLKKTLERTIAIMIKIAEMKDPYTVGHQVRVSQLATAIAKRMNLSEKKVESIRIASLIHDIGKVSVPSEILNKPGRLTNSEYALVKTHPEIFYKYIKDIDFPVKVADIILQHHERINGSGYPKGLKDDQILLEAKIVGVADVVESMNSKRPYRDALGMDKALDEISRNDGELYDPEVV

=== Feature glossary ===
Legend for the data blocks above and below:

— What the protein is —

The amino-acid sequence is the protein's primary structure: the linear order of residues from the N-terminus to the C-terminus, written in one-letter code. Everything else here — the 3D coordinates, the secondary structure, the domain annotations — is ultimately a consequence of this string.

Database cross-references. InterPro integrates a dozen domain/family signature databases into unified entries with residue-range hits. GO terms attach function/process/location labels with evidence codes. CATH codes position the fold in a four-level structural taxonomy. Organism is the NCBI-taxonomy species name.

— Where its atoms are —

The mmCIF block holds the 3D Cartesian coordinates of each backbone atom (N, Cα, C, O) in ångströms. mmCIF is the PDB's canonical archive format — a tagged-loop text representation of the atomic model.

The six renders are orthographic views along the three Cartesian axes in both directions. Representation (cartoon, sticks, or surface) and color scheme (sequence-rainbow or by-chain) vary across proteins so the training set covers all the common visualization conventions.

— Local backbone conformation —

Secondary structure is the local, repeating backbone conformation. DSSP classifies it into eight states by reading the hydrogen-bond network: three helix types (H, G, I), two β types (E, B), two non-regular types (T, S), and unstructured coil (-).

SS3 is a coarse helix/strand/coil call (letters a/b/c) made by the P-SEA algorithm from inter-Cα distances and dihedrals. It is less detailed than DSSP but needs only Cα positions.

Backbone dihedral angles. Every residue except chain termini has a φ (preceding-C → N → Cα → C) and a ψ (N → Cα → C → next-N). They are reported in degrees following the IUPAC sign convention. Secondary structure is essentially a statement about which (φ, ψ) basin each residue occupies.

— Global shape and packing —

The geometric summary reports three shape descriptors. Rg (radius of gyration) measures how spread out the Cα atoms are about their centre of mass; compact globular proteins have small Rg, elongated or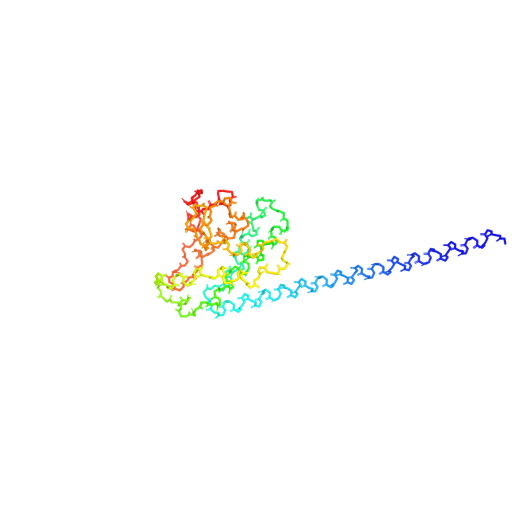 unfolded ones large. Cα contacts (<8 Å, |i−j|>4) count long-range residue pairs in spatial proximity — high for tightly packed folds, near zero for rods or random coil. The bounding-box extents give the protein's footprint along x, y, z in Å.

Solvent accessibility: the surface area of each residue that a 1.4 Å water probe can touch, in Å². When only backbone atoms are present the absolute values are lower than full-atom SASA (side chains contribute most of the area) and are flagged as backbone-only.

Plot images: a contact map (which residues are close in 3D, as an N×N binary image), a Ramachandran scatter (backbone torsion angles, revealing secondary-structure composition at a glance), and — for AlphaFold structures — a PAE heatmap (pairwise prediction confidence).

— Structural neighborhood —

Foldseek's 3Di representation compresses backbone geometry into a per-residue letter drawn from a learned twenty-state alphabet. It captures the tertiary interaction pattern around each residue — which residues are packed against it in space, regardless of where they are in sequence.

Structural nearest neighbors (via Foldseek easy-search vs the PDB). Reported per hit: target PDB id, E-value, and alignment TM-score. A TM-score above ~0.5 is the conventional threshold for 'same fold'.

— Confidence and disorder —

pLDDT (predicted Local Distance Difference Test) is AlphaFold's per-residue confidence score, ranging from 0 to 100. Values above 90 indicate high confidence (typically well-packed cores); 70–90 is confident; 50–70 low confidence; below 50 usually means the region is disordered or the prediction is unreliable there. AlphaFold stores pLDDT in the mmCIF B-factor column.

For experimental (PDB) structures, the B-factor (temperature factor) quantifies the positional spread of each atom in the crystal — a combination of thermal vibration and static disorder — in units of Å². High B-factors mark flexible loops or poorly resolved regions; low B-factors mark the rigid, well-ordered core.

Predicted Aligned Error (PAE) is an AlphaFold confidence matrix: entry (i, j) is the expected error in the position of residue j, in ångströms, when the prediction is superimposed on the true structure at residue i. Low PAE within a block of residues means that block is internally rigid and well-predicted; high PAE between two blocks means their relative placement is uncertain even if each block individually is confident.